Protein AF-A0A357R315-F1 (afdb_monomer_lite)

Structure (mmCIF, N/CA/C/O backbone):
data_AF-A0A357R315-F1
#
_entry.id   AF-A0A357R315-F1
#
loop_
_atom_site.group_PDB
_atom_site.id
_atom_site.type_symbol
_atom_site.label_atom_id
_atom_site.label_alt_id
_atom_site.label_comp_id
_atom_site.label_asym_id
_atom_site.label_entity_id
_atom_site.label_seq_id
_atom_site.pdbx_PDB_ins_code
_atom_site.Cartn_x
_atom_site.Cartn_y
_atom_site.Cartn_z
_atom_site.occupancy
_atom_site.B_iso_or_equiv
_atom_site.auth_seq_id
_atom_site.auth_comp_id
_atom_site.auth_asym_id
_atom_site.auth_atom_id
_atom_site.pdbx_PDB_model_num
ATOM 1 N N . MET A 1 1 ? 6.340 -14.980 -9.425 1.00 76.69 1 MET A N 1
ATOM 2 C CA . MET A 1 1 ? 7.661 -15.279 -8.802 1.00 76.69 1 MET A CA 1
ATOM 3 C C . MET A 1 1 ? 7.658 -14.972 -7.299 1.00 76.69 1 MET A C 1
ATOM 5 O O . MET A 1 1 ? 7.116 -13.950 -6.906 1.00 76.69 1 MET A O 1
ATOM 9 N N . THR A 1 2 ? 8.326 -15.788 -6.471 1.00 83.62 2 THR A N 1
ATOM 10 C CA . THR A 1 2 ? 8.573 -15.498 -5.039 1.00 83.62 2 THR A CA 1
ATOM 11 C C . THR A 1 2 ? 10.057 -15.666 -4.712 1.00 83.62 2 THR A C 1
ATOM 13 O O . THR A 1 2 ? 10.678 -16.642 -5.136 1.00 83.62 2 THR A O 1
ATOM 16 N N . VAL A 1 3 ? 10.624 -14.733 -3.941 1.00 88.56 3 VAL A N 1
ATOM 17 C CA . VAL A 1 3 ? 12.016 -14.780 -3.469 1.00 88.56 3 VAL A CA 1
ATOM 18 C C . VAL A 1 3 ? 12.032 -14.962 -1.946 1.00 88.56 3 VAL A C 1
ATOM 20 O O . VAL A 1 3 ? 12.035 -13.979 -1.208 1.00 88.56 3 VAL A O 1
ATOM 23 N N . PRO A 1 4 ? 12.016 -16.207 -1.435 1.00 89.69 4 PRO A N 1
ATOM 24 C CA . PRO A 1 4 ? 12.052 -16.435 0.001 1.00 89.69 4 PRO A CA 1
ATOM 25 C C . PRO A 1 4 ? 13.442 -16.120 0.568 1.00 89.69 4 PRO A C 1
ATOM 27 O O . PRO A 1 4 ? 14.482 -16.470 -0.006 1.00 89.69 4 PRO A O 1
ATOM 30 N N . ARG A 1 5 ? 13.458 -15.480 1.738 1.00 89.19 5 ARG A N 1
ATOM 31 C CA . ARG A 1 5 ? 14.656 -15.268 2.550 1.00 89.19 5 ARG A CA 1
ATOM 32 C C . ARG A 1 5 ? 14.375 -15.666 3.981 1.00 89.19 5 ARG A C 1
ATOM 34 O O . ARG A 1 5 ? 13.510 -15.085 4.630 1.00 89.19 5 ARG A O 1
ATOM 41 N N . LEU A 1 6 ? 15.127 -16.652 4.467 1.00 88.38 6 LEU A N 1
ATOM 42 C CA . LEU A 1 6 ? 15.052 -17.074 5.860 1.00 88.38 6 LEU A CA 1
ATOM 43 C C . LEU A 1 6 ? 15.278 -15.853 6.759 1.00 88.38 6 LEU A C 1
ATOM 45 O O . LEU A 1 6 ? 16.285 -15.158 6.608 1.00 88.38 6 LEU A O 1
ATOM 49 N N . LEU A 1 7 ? 14.318 -15.591 7.650 1.00 84.12 7 LEU A N 1
ATOM 50 C CA . LEU A 1 7 ? 14.344 -14.472 8.598 1.00 84.12 7 LEU A CA 1
ATOM 51 C C . LEU A 1 7 ? 14.595 -13.106 7.928 1.00 84.12 7 LEU A C 1
ATOM 53 O O . LEU A 1 7 ? 15.321 -12.277 8.466 1.00 84.12 7 LEU A O 1
ATOM 57 N N . ALA A 1 8 ? 14.046 -12.899 6.723 1.00 83.62 8 ALA A N 1
ATOM 58 C CA . ALA A 1 8 ? 14.188 -11.665 5.943 1.00 83.62 8 ALA A CA 1
ATOM 59 C C . ALA A 1 8 ? 15.648 -11.232 5.686 1.00 83.62 8 ALA A C 1
ATOM 61 O O . ALA A 1 8 ? 15.931 -10.053 5.472 1.00 83.62 8 ALA A O 1
ATOM 62 N N . ARG A 1 9 ? 16.601 -12.179 5.682 1.00 85.06 9 ARG A N 1
ATOM 63 C CA . ARG A 1 9 ? 18.024 -11.882 5.464 1.00 85.06 9 ARG A CA 1
ATOM 64 C C . ARG A 1 9 ? 18.232 -11.061 4.187 1.00 85.06 9 ARG A C 1
ATOM 66 O O . ARG A 1 9 ? 17.874 -11.508 3.099 1.00 85.06 9 ARG A O 1
ATOM 73 N N . GLY A 1 10 ? 18.881 -9.906 4.332 1.00 81.06 10 GLY A N 1
ATOM 74 C CA . GLY A 1 10 ? 19.156 -8.973 3.234 1.00 81.06 10 GLY A CA 1
ATOM 75 C C . GLY A 1 10 ? 18.141 -7.836 3.103 1.00 81.06 10 GLY A C 1
ATOM 76 O O . GLY A 1 10 ? 18.405 -6.899 2.361 1.00 81.06 10 GLY A O 1
ATOM 77 N N . CYS A 1 11 ? 17.032 -7.876 3.845 1.00 84.25 11 CYS A N 1
ATOM 78 C CA . CYS A 1 11 ? 16.138 -6.735 4.004 1.00 84.25 11 CYS A CA 1
ATOM 79 C C . CYS A 1 11 ? 16.625 -5.869 5.172 1.00 84.25 11 CYS A C 1
ATOM 81 O O . CYS A 1 11 ? 16.836 -6.370 6.280 1.00 84.25 11 CYS A O 1
ATOM 83 N N . LYS A 1 12 ? 16.826 -4.576 4.920 1.00 82.44 12 LYS A N 1
ATOM 84 C CA . LYS A 1 12 ? 17.094 -3.580 5.961 1.00 82.44 12 LYS A CA 1
ATOM 85 C C . LYS A 1 12 ? 15.911 -2.628 6.008 1.00 82.44 12 LYS A C 1
ATOM 87 O O . LYS A 1 12 ? 15.659 -1.927 5.033 1.00 82.44 12 LYS A O 1
ATOM 92 N N . LEU A 1 13 ? 15.196 -2.636 7.129 1.00 83.56 13 LEU A N 1
ATOM 93 C CA . LEU A 1 13 ? 14.098 -1.709 7.372 1.00 83.56 13 LEU A CA 1
ATOM 94 C C . LEU A 1 13 ? 14.616 -0.483 8.132 1.00 83.56 13 LEU A C 1
ATOM 96 O O . LEU A 1 13 ? 15.431 -0.649 9.046 1.00 83.56 13 LEU A O 1
ATOM 100 N N . PRO A 1 14 ? 14.156 0.724 7.782 1.00 88.06 14 PRO A N 1
ATOM 101 C CA . PRO A 1 14 ? 14.474 1.938 8.512 1.00 88.06 14 PRO A CA 1
ATOM 102 C C . PRO A 1 14 ? 13.780 1.977 9.876 1.00 88.06 14 PRO A C 1
ATOM 104 O O . PRO A 1 14 ? 12.799 1.271 10.132 1.00 88.06 14 PRO A O 1
ATOM 107 N N . ASP A 1 15 ? 14.276 2.853 10.748 1.00 88.69 15 ASP A N 1
ATOM 108 C CA . ASP A 1 15 ? 13.637 3.154 12.033 1.00 88.69 15 ASP A CA 1
ATOM 109 C C . ASP A 1 15 ? 12.474 4.140 11.918 1.00 88.69 15 ASP A C 1
ATOM 111 O O . ASP A 1 15 ? 11.630 4.193 12.810 1.00 88.69 15 ASP A O 1
ATOM 115 N N . THR A 1 16 ? 12.390 4.868 10.806 1.00 90.94 16 THR A N 1
ATOM 116 C CA . THR A 1 16 ? 11.318 5.817 10.516 1.00 90.94 16 THR A CA 1
ATOM 117 C C . THR A 1 16 ? 10.520 5.384 9.290 1.00 90.94 16 THR A C 1
ATOM 119 O O . THR A 1 16 ? 11.006 4.639 8.439 1.00 90.94 16 THR A O 1
ATOM 122 N N . VAL A 1 17 ? 9.275 5.854 9.201 1.00 89.88 17 VAL A N 1
ATOM 123 C CA . VAL A 1 17 ? 8.374 5.586 8.065 1.00 89.88 17 VAL A CA 1
ATOM 124 C C . VAL A 1 17 ? 8.949 6.092 6.742 1.00 89.88 17 VAL A C 1
ATOM 126 O O . VAL A 1 17 ? 8.681 5.520 5.692 1.00 89.88 17 VAL A O 1
ATOM 129 N N . ASP A 1 18 ? 9.723 7.168 6.806 1.00 89.62 18 ASP A N 1
ATOM 130 C CA . ASP A 1 18 ? 10.313 7.883 5.682 1.00 89.62 18 ASP A CA 1
ATOM 131 C C . ASP A 1 18 ? 11.778 7.508 5.413 1.00 89.62 18 ASP A C 1
ATOM 133 O O . ASP A 1 18 ? 12.510 8.234 4.738 1.00 89.62 18 ASP A O 1
ATOM 137 N N . GLY A 1 19 ? 12.246 6.393 5.973 1.00 92.69 19 GLY A N 1
ATOM 138 C CA . GLY A 1 19 ? 13.602 5.930 5.730 1.00 92.69 19 GLY A CA 1
ATOM 139 C C . GLY A 1 19 ? 13.720 5.073 4.471 1.00 92.69 19 GLY A C 1
ATOM 140 O O . GLY A 1 19 ? 12.795 4.379 4.054 1.00 92.69 19 GLY A O 1
ATOM 141 N N . ASN A 1 20 ? 14.910 5.081 3.874 1.00 94.56 20 ASN A N 1
ATOM 142 C CA . ASN A 1 20 ? 15.182 4.270 2.691 1.00 94.56 20 ASN A CA 1
ATOM 143 C C . ASN A 1 20 ? 15.079 2.772 3.001 1.00 94.56 20 ASN A C 1
ATOM 145 O O . ASN A 1 20 ? 15.564 2.300 4.033 1.00 94.56 20 ASN A O 1
ATOM 149 N N . MET A 1 21 ? 14.517 2.019 2.057 1.00 93.25 21 MET A N 1
ATOM 150 C CA . MET A 1 21 ? 14.443 0.561 2.110 1.00 93.25 21 MET A CA 1
ATOM 151 C C . MET A 1 21 ? 15.087 -0.041 0.877 1.00 93.25 21 MET A C 1
ATOM 153 O O . MET A 1 21 ? 14.842 0.399 -0.244 1.00 93.25 21 MET A O 1
ATOM 157 N N . GLU A 1 22 ? 15.865 -1.096 1.084 1.00 93.19 22 GLU A N 1
ATOM 158 C CA . GLU A 1 22 ? 16.474 -1.853 -0.000 1.00 93.19 22 GLU A CA 1
ATOM 159 C C . GLU A 1 22 ? 16.387 -3.352 0.264 1.00 93.19 22 GLU A C 1
ATOM 161 O O . GLU A 1 22 ? 16.516 -3.835 1.396 1.00 93.19 22 GLU A O 1
ATOM 166 N N . PHE A 1 23 ? 16.210 -4.091 -0.822 1.00 93.06 23 PHE A N 1
ATOM 167 C CA . PHE A 1 23 ? 16.309 -5.534 -0.871 1.00 93.06 23 PHE A CA 1
ATOM 168 C C . PHE A 1 23 ? 17.105 -5.936 -2.109 1.00 93.06 23 PHE A C 1
ATOM 170 O O . PHE A 1 23 ? 16.776 -5.523 -3.221 1.00 93.06 23 PHE A O 1
ATOM 177 N N . GLN A 1 24 ? 18.144 -6.746 -1.909 1.00 91.75 24 GLN A N 1
ATOM 178 C CA . GLN A 1 24 ? 19.048 -7.170 -2.974 1.00 91.75 24 GLN A CA 1
ATOM 179 C C . GLN A 1 24 ? 19.142 -8.699 -3.047 1.00 91.75 24 GLN A C 1
ATOM 181 O O . GLN A 1 24 ? 19.452 -9.388 -2.069 1.00 91.75 24 GLN A O 1
ATOM 186 N N . ASP A 1 25 ? 18.902 -9.226 -4.243 1.00 92.62 25 ASP A N 1
ATOM 187 C CA . ASP A 1 25 ? 19.046 -10.625 -4.638 1.00 92.62 25 ASP A CA 1
ATOM 188 C C . ASP A 1 25 ? 19.409 -10.675 -6.130 1.00 92.62 25 ASP A C 1
ATOM 190 O O . ASP A 1 25 ? 18.875 -9.927 -6.945 1.00 92.62 25 ASP A O 1
ATOM 194 N N . SER A 1 26 ? 20.244 -11.641 -6.512 1.00 92.81 26 SER A N 1
ATOM 195 C CA . SER A 1 26 ? 20.407 -12.097 -7.899 1.00 92.81 26 SER A CA 1
ATOM 196 C C . SER A 1 26 ? 19.102 -12.232 -8.709 1.00 92.81 26 SER A C 1
ATOM 198 O O . SER A 1 26 ? 19.121 -12.052 -9.923 1.00 92.81 26 SER A O 1
ATOM 200 N N . LYS A 1 27 ? 17.970 -12.549 -8.064 1.00 94.62 27 LYS A N 1
ATOM 201 C CA . LYS A 1 27 ? 16.651 -12.722 -8.695 1.00 94.62 27 LYS A CA 1
ATOM 202 C C . LYS A 1 27 ? 15.755 -11.484 -8.639 1.00 94.62 27 LYS A C 1
ATOM 204 O O . LYS A 1 27 ? 14.821 -11.399 -9.436 1.00 94.62 27 LYS A 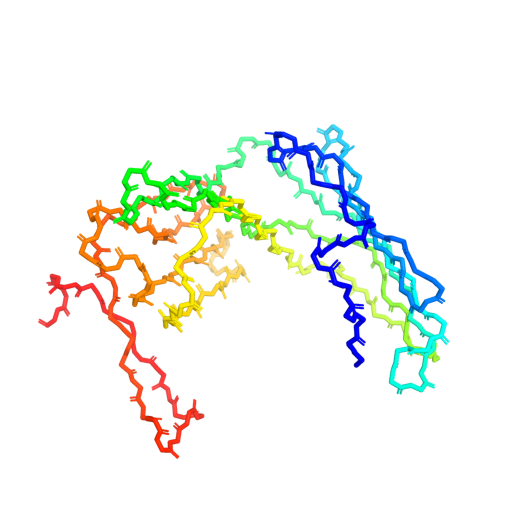O 1
ATOM 209 N N . LEU A 1 28 ? 15.979 -10.573 -7.695 1.00 94.38 28 LEU A N 1
ATOM 210 C CA . LEU A 1 28 ? 15.124 -9.410 -7.468 1.00 94.38 28 LEU A CA 1
ATOM 211 C C . LEU A 1 28 ? 15.882 -8.340 -6.686 1.00 94.38 28 LEU A C 1
ATOM 213 O O . LEU A 1 28 ? 16.373 -8.599 -5.591 1.00 94.38 28 LEU A O 1
ATOM 217 N N . ASN A 1 29 ? 15.882 -7.125 -7.213 1.00 94.94 29 ASN A N 1
ATOM 218 C CA . ASN A 1 29 ? 16.320 -5.931 -6.512 1.00 94.94 29 ASN A CA 1
ATOM 219 C C . ASN A 1 29 ? 15.138 -4.971 -6.391 1.00 94.94 29 ASN A C 1
ATOM 221 O O . ASN A 1 29 ? 14.407 -4.762 -7.361 1.00 94.94 29 ASN A O 1
ATOM 225 N N . LEU A 1 30 ? 14.954 -4.415 -5.200 1.00 94.94 30 LEU A N 1
ATOM 226 C CA . LEU A 1 30 ? 13.889 -3.477 -4.870 1.00 94.94 30 LEU A CA 1
ATOM 227 C C . LEU A 1 30 ? 14.475 -2.366 -4.003 1.00 94.94 30 LEU A C 1
ATOM 229 O O . LEU A 1 30 ? 15.171 -2.657 -3.029 1.00 94.94 30 LEU A O 1
ATOM 233 N N . SER A 1 31 ? 14.185 -1.113 -4.333 1.00 95.75 31 SER A N 1
ATOM 234 C CA . SER A 1 31 ? 14.522 0.018 -3.475 1.00 95.75 31 SER A CA 1
ATOM 235 C C . SER A 1 31 ? 13.396 1.037 -3.399 1.00 95.75 31 SER A C 1
ATOM 237 O O . SER A 1 31 ? 12.675 1.254 -4.369 1.00 95.75 31 SER A O 1
ATOM 239 N N . PHE A 1 32 ? 13.276 1.652 -2.228 1.00 96.50 32 PHE A N 1
ATOM 240 C CA . PHE A 1 32 ? 12.434 2.803 -1.931 1.00 96.50 32 PHE A CA 1
ATOM 241 C C . PHE A 1 32 ? 13.372 3.879 -1.403 1.00 96.50 32 PHE A C 1
ATOM 243 O O . PHE A 1 32 ? 13.910 3.749 -0.301 1.00 96.50 32 PHE A O 1
ATOM 250 N N . ILE A 1 33 ? 13.625 4.896 -2.218 1.00 96.56 33 ILE A N 1
ATOM 251 C CA . ILE A 1 33 ? 14.535 5.986 -1.881 1.00 96.56 33 ILE A CA 1
ATOM 252 C C . ILE A 1 33 ? 13.701 7.233 -1.642 1.00 96.56 33 ILE A C 1
ATOM 254 O O . ILE A 1 33 ? 13.103 7.775 -2.570 1.00 96.56 33 ILE A O 1
ATOM 258 N N . HIS A 1 34 ? 13.655 7.677 -0.393 1.00 95.19 34 HIS A N 1
ATOM 259 C CA . HIS A 1 34 ? 12.958 8.893 -0.022 1.00 95.19 34 HIS A CA 1
ATOM 260 C C . HIS A 1 34 ? 13.673 10.116 -0.590 1.00 95.19 34 HIS A C 1
ATOM 262 O O . HIS A 1 34 ? 14.902 10.228 -0.603 1.00 95.19 34 HIS A O 1
ATOM 268 N N . THR A 1 35 ? 12.862 11.043 -1.072 1.00 95.38 35 THR A N 1
ATOM 269 C CA . THR A 1 35 ? 13.260 12.330 -1.631 1.00 95.38 35 THR A CA 1
ATOM 270 C C . THR A 1 35 ? 12.531 13.435 -0.864 1.00 95.38 35 THR A C 1
ATOM 272 O O . THR A 1 35 ? 11.563 13.153 -0.153 1.00 95.38 35 THR A O 1
ATOM 275 N N . PRO A 1 36 ? 12.917 14.712 -1.023 1.00 93.19 36 PRO A N 1
ATOM 276 C CA . PRO A 1 36 ? 12.193 15.816 -0.393 1.00 93.19 36 PRO A CA 1
ATOM 277 C C . PRO A 1 36 ? 10.703 15.904 -0.770 1.00 93.19 36 PRO A C 1
ATOM 279 O O . PRO A 1 36 ? 9.942 16.558 -0.064 1.00 93.19 36 PRO A O 1
ATOM 282 N N . THR A 1 37 ? 10.287 15.283 -1.879 1.00 94.06 37 THR A N 1
ATOM 283 C CA . THR A 1 37 ? 8.928 15.388 -2.434 1.00 94.06 37 THR A CA 1
ATOM 284 C C . THR A 1 37 ? 8.191 14.050 -2.515 1.00 94.06 37 THR A C 1
ATOM 286 O O . THR A 1 37 ? 7.137 13.986 -3.143 1.00 94.06 37 THR A O 1
ATOM 289 N N . GLY A 1 38 ? 8.721 12.975 -1.923 1.00 96.25 38 GLY A N 1
ATOM 290 C CA . GLY A 1 38 ? 8.099 11.648 -1.969 1.00 96.25 38 GLY A CA 1
ATOM 291 C C . GLY A 1 38 ? 9.112 10.508 -1.998 1.00 96.25 38 GLY A C 1
ATOM 292 O O . GLY A 1 38 ? 10.108 10.553 -1.279 1.00 96.25 38 GLY A O 1
ATOM 293 N N . VAL A 1 39 ? 8.884 9.490 -2.829 1.00 97.50 39 VAL A N 1
ATOM 294 C CA . VAL A 1 39 ? 9.695 8.262 -2.884 1.00 97.50 39 VAL A CA 1
ATOM 295 C C . VAL A 1 39 ? 9.948 7.843 -4.326 1.00 97.50 39 VAL A C 1
ATOM 297 O O . VAL A 1 39 ? 9.008 7.690 -5.099 1.00 97.50 39 VAL A O 1
ATOM 300 N N . THR A 1 40 ? 11.203 7.571 -4.676 1.00 98.31 40 THR A N 1
ATOM 301 C CA . THR A 1 40 ? 11.532 6.865 -5.917 1.00 98.31 40 THR A CA 1
ATOM 302 C C . THR A 1 40 ? 11.610 5.368 -5.633 1.00 98.31 40 THR A C 1
ATOM 304 O O . THR A 1 40 ? 12.427 4.919 -4.823 1.00 98.31 40 THR A O 1
ATOM 307 N N . ILE A 1 41 ? 10.773 4.588 -6.312 1.00 98.25 41 ILE A N 1
ATOM 308 C CA . ILE A 1 41 ? 10.739 3.129 -6.226 1.00 98.25 41 ILE A CA 1
ATOM 309 C C . ILE A 1 41 ? 11.433 2.551 -7.451 1.00 98.25 41 ILE A C 1
ATOM 311 O O . ILE A 1 41 ? 11.055 2.857 -8.583 1.00 98.25 41 ILE A O 1
ATOM 315 N N . ARG A 1 42 ? 12.412 1.669 -7.236 1.00 98.50 42 ARG A N 1
ATOM 316 C CA . ARG A 1 42 ? 13.055 0.919 -8.320 1.00 98.50 42 ARG A CA 1
ATOM 317 C C . ARG A 1 42 ? 12.887 -0.572 -8.122 1.00 98.50 42 ARG A C 1
ATOM 319 O O . ARG A 1 42 ? 13.109 -1.088 -7.031 1.00 98.50 42 ARG A O 1
ATOM 326 N N . VAL A 1 43 ? 12.541 -1.263 -9.201 1.00 97.94 43 VAL A N 1
ATOM 327 C CA . VAL A 1 43 ? 12.415 -2.722 -9.240 1.00 97.94 43 VAL A CA 1
ATOM 328 C C . VAL A 1 43 ? 13.230 -3.244 -10.407 1.00 97.94 43 VAL A C 1
ATOM 330 O O . VAL A 1 43 ? 13.114 -2.731 -11.516 1.00 97.94 43 VAL A O 1
ATOM 333 N N . SER A 1 44 ? 14.019 -4.288 -10.184 1.00 98.00 44 SER A N 1
ATOM 334 C CA . SER A 1 44 ? 14.654 -5.030 -11.268 1.00 98.00 44 SE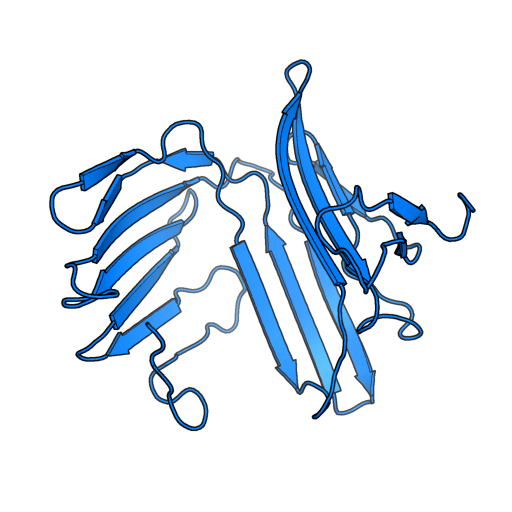R A CA 1
ATOM 335 C C . SER A 1 44 ? 14.646 -6.522 -10.976 1.00 98.00 44 SER A C 1
ATOM 337 O O . SER A 1 44 ? 15.059 -6.965 -9.903 1.00 98.00 44 SER A O 1
ATOM 339 N N . SER A 1 45 ? 14.189 -7.314 -11.938 1.00 97.81 45 SER A N 1
ATOM 340 C CA . SER A 1 45 ? 14.284 -8.767 -11.912 1.00 97.81 45 SER A CA 1
ATOM 341 C C . SER A 1 45 ? 14.666 -9.279 -13.299 1.00 97.81 45 SER A C 1
ATOM 343 O O . SER A 1 45 ? 13.967 -8.983 -14.272 1.00 97.81 45 SER A O 1
ATOM 345 N N . PRO A 1 46 ? 15.733 -10.089 -13.422 1.00 97.38 46 PRO A N 1
ATOM 346 C CA . PRO A 1 46 ? 16.109 -10.673 -14.705 1.00 97.38 46 PRO A CA 1
ATOM 347 C C . PRO A 1 46 ? 15.124 -11.754 -15.181 1.00 97.38 46 PRO A C 1
ATOM 349 O O . PRO A 1 46 ? 15.188 -12.157 -16.339 1.00 97.38 46 PRO A O 1
ATOM 352 N N . ASN A 1 47 ? 14.238 -12.256 -14.309 1.00 95.69 47 ASN A N 1
ATOM 353 C CA . ASN A 1 47 ? 13.274 -13.303 -14.651 1.00 95.69 47 ASN A CA 1
ATOM 354 C C . ASN A 1 47 ? 12.020 -13.255 -13.760 1.00 95.69 47 ASN A C 1
ATOM 356 O O . ASN A 1 47 ? 11.822 -14.100 -12.897 1.00 95.69 47 ASN A O 1
ATOM 360 N N . PHE A 1 48 ? 11.141 -12.295 -13.992 1.00 94.81 48 PHE A N 1
ATOM 361 C CA . PHE A 1 48 ? 9.802 -12.244 -13.428 1.00 94.81 48 PHE A CA 1
ATOM 362 C C . PHE A 1 48 ? 8.826 -13.058 -14.294 1.00 94.81 48 PHE A C 1
ATOM 364 O O . PHE A 1 48 ? 8.343 -12.588 -15.323 1.00 94.81 48 PHE A O 1
ATOM 371 N N . ASP A 1 49 ? 8.587 -14.312 -13.900 1.00 92.06 49 ASP A N 1
ATOM 372 C CA . ASP A 1 49 ? 7.696 -15.264 -14.588 1.00 92.06 49 ASP A CA 1
ATOM 373 C C . ASP A 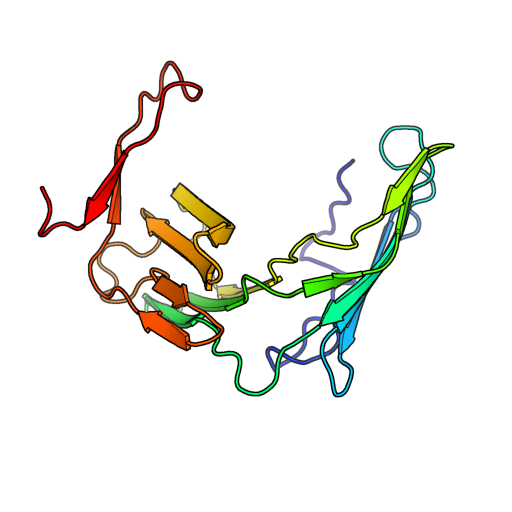1 49 ? 7.995 -15.396 -16.099 1.00 92.06 49 ASP A C 1
ATOM 375 O O . ASP A 1 49 ? 7.112 -15.350 -16.956 1.00 92.06 49 ASP A O 1
ATOM 379 N N . GLY A 1 50 ? 9.282 -15.555 -16.426 1.00 95.38 50 GLY A N 1
ATOM 380 C CA . GLY A 1 50 ? 9.789 -15.727 -17.790 1.00 95.38 50 GLY A CA 1
ATOM 381 C C . GLY A 1 50 ? 10.127 -14.424 -18.517 1.00 95.38 50 GLY A C 1
ATOM 382 O O . GLY A 1 50 ? 10.492 -14.471 -19.690 1.00 95.38 50 GLY A O 1
ATOM 383 N N . ARG A 1 51 ? 10.003 -13.263 -17.863 1.00 96.81 51 ARG A N 1
ATOM 384 C CA . ARG A 1 51 ? 10.231 -11.942 -18.473 1.00 96.81 51 ARG A CA 1
ATOM 385 C C . ARG A 1 51 ? 11.189 -11.100 -17.646 1.00 96.81 51 ARG A C 1
ATOM 387 O O . ARG A 1 51 ? 11.191 -11.188 -16.428 1.00 96.81 51 ARG A O 1
ATOM 394 N N . ILE A 1 52 ? 11.960 -10.227 -18.282 1.00 98.00 52 ILE A N 1
ATOM 395 C CA . ILE A 1 52 ? 12.702 -9.195 -17.548 1.00 98.00 52 ILE A CA 1
ATOM 396 C C . ILE A 1 52 ? 11.693 -8.163 -17.037 1.00 98.00 52 ILE A C 1
ATOM 398 O O . ILE A 1 52 ? 10.842 -7.714 -17.805 1.00 98.00 52 ILE A O 1
ATOM 402 N N . LEU A 1 53 ? 11.788 -7.795 -15.761 1.00 98.25 53 LEU A N 1
ATOM 403 C CA . LEU A 1 53 ? 11.014 -6.718 -15.149 1.00 98.25 53 LEU A CA 1
ATOM 404 C C . LEU A 1 53 ? 11.967 -5.600 -14.739 1.00 98.25 53 LEU A C 1
ATOM 406 O O . LEU A 1 53 ? 12.896 -5.845 -13.976 1.00 98.25 53 LEU A O 1
ATOM 410 N N . ASN A 1 54 ? 11.701 -4.381 -15.193 1.00 98.62 54 ASN A N 1
ATOM 411 C CA . ASN A 1 54 ? 12.323 -3.168 -14.676 1.00 98.62 54 ASN A CA 1
ATOM 412 C C . ASN A 1 54 ? 11.237 -2.132 -14.407 1.00 98.62 54 ASN A C 1
ATOM 414 O O . ASN A 1 54 ? 10.360 -1.940 -15.242 1.00 98.62 54 ASN A O 1
ATOM 418 N N . ALA A 1 55 ? 11.291 -1.454 -13.271 1.00 98.50 55 ALA A N 1
ATOM 419 C CA . ALA A 1 55 ? 10.407 -0.339 -12.977 1.00 98.50 55 ALA A CA 1
ATOM 420 C C . ALA A 1 55 ? 11.183 0.778 -12.291 1.00 98.50 55 ALA A C 1
ATOM 422 O O . ALA A 1 55 ? 12.026 0.513 -11.433 1.00 98.50 55 ALA A O 1
ATOM 423 N N . GLU A 1 56 ? 10.858 2.010 -12.656 1.00 98.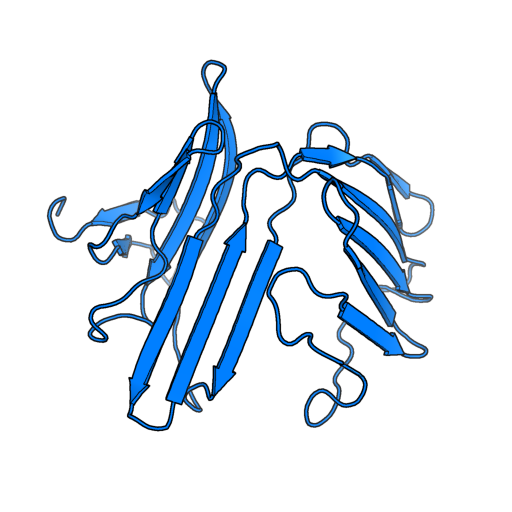62 56 GLU A N 1
ATOM 424 C CA . GLU A 1 56 ? 11.260 3.215 -11.943 1.00 98.62 56 GLU A CA 1
ATOM 425 C C . GLU A 1 56 ? 10.027 4.102 -11.840 1.00 98.62 56 GLU A C 1
ATOM 427 O O . GLU A 1 56 ? 9.442 4.488 -12.857 1.00 98.62 56 GLU A O 1
ATOM 432 N N . LEU A 1 57 ? 9.592 4.327 -10.605 1.00 98.69 57 LEU A N 1
ATOM 433 C CA . LEU A 1 57 ? 8.373 5.045 -10.274 1.00 98.69 57 LEU A CA 1
ATOM 434 C C . LEU A 1 57 ? 8.708 6.173 -9.312 1.00 98.69 57 LEU A C 1
ATOM 436 O O . LEU A 1 57 ? 9.328 5.929 -8.278 1.00 98.69 57 LEU A O 1
ATOM 440 N N . ASP A 1 58 ? 8.243 7.373 -9.623 1.00 98.44 58 ASP A N 1
ATOM 441 C CA . ASP A 1 58 ? 8.308 8.508 -8.714 1.00 98.44 58 ASP A CA 1
ATOM 442 C C . ASP A 1 58 ? 6.933 8.688 -8.077 1.00 98.44 58 ASP A C 1
ATOM 444 O O . ASP A 1 58 ? 5.950 9.045 -8.733 1.00 98.44 58 ASP A O 1
ATOM 448 N N . VAL A 1 59 ? 6.865 8.390 -6.785 1.00 98.31 59 VAL A N 1
ATOM 449 C CA . VAL A 1 59 ? 5.674 8.534 -5.956 1.00 98.31 59 VAL A CA 1
ATOM 450 C C . VAL A 1 59 ? 5.747 9.888 -5.271 1.00 98.31 59 VAL A C 1
ATOM 452 O O . VAL A 1 59 ? 6.619 10.123 -4.438 1.00 98.31 59 VAL A O 1
ATOM 455 N N . CYS A 1 60 ? 4.841 10.791 -5.625 1.00 97.75 60 CYS A N 1
ATOM 456 C CA . CYS A 1 60 ? 4.775 12.126 -5.050 1.00 97.75 60 CYS A CA 1
ATOM 457 C C . CYS A 1 60 ? 4.046 12.093 -3.703 1.00 97.75 60 CYS A C 1
ATOM 459 O O . CYS A 1 60 ? 2.978 11.492 -3.583 1.00 97.75 60 CYS A O 1
ATOM 461 N N . HIS A 1 61 ? 4.598 12.785 -2.709 1.00 95.94 61 HIS A N 1
ATOM 462 C CA . HIS A 1 61 ? 3.919 13.123 -1.463 1.00 95.94 61 HIS A CA 1
ATOM 463 C C . HIS A 1 61 ? 3.459 14.581 -1.539 1.00 95.94 61 HIS A C 1
ATOM 465 O O . HIS A 1 61 ? 4.283 15.489 -1.385 1.00 95.94 61 HIS A O 1
ATOM 471 N N . PRO A 1 62 ? 2.159 14.836 -1.778 1.00 95.38 62 PRO A N 1
ATOM 472 C CA . PRO A 1 62 ? 1.638 16.193 -1.772 1.00 95.38 62 PRO A CA 1
ATOM 473 C C . PRO A 1 62 ? 1.915 16.892 -0.436 1.00 95.38 62 PRO A C 1
ATOM 475 O O . PRO A 1 62 ? 1.895 16.279 0.634 1.00 95.38 62 PRO A O 1
ATOM 478 N N . GLN A 1 63 ? 2.160 18.201 -0.482 1.00 94.44 63 GLN A N 1
ATOM 479 C CA . GLN A 1 63 ? 2.397 18.978 0.731 1.00 94.44 63 GLN A CA 1
ATOM 480 C C . GLN A 1 63 ? 1.178 18.911 1.661 1.00 94.44 63 GLN A C 1
ATOM 482 O O . GLN A 1 63 ? 0.054 19.173 1.241 1.00 94.44 63 GLN A O 1
ATOM 487 N N . GLY A 1 64 ? 1.414 18.600 2.938 1.00 94.88 64 GLY A N 1
ATOM 488 C CA . GLY A 1 64 ? 0.353 18.506 3.944 1.00 94.88 64 GLY A CA 1
ATOM 489 C C . GLY A 1 64 ? -0.499 17.237 3.853 1.00 94.88 64 GLY A C 1
ATOM 490 O O . GLY A 1 64 ? -1.511 17.167 4.542 1.00 94.88 64 GLY A O 1
ATOM 491 N N . HIS A 1 65 ? -0.102 16.256 3.035 1.00 96.88 65 HIS A N 1
ATOM 492 C CA . HIS A 1 65 ? -0.791 14.976 2.935 1.00 96.88 65 HIS A CA 1
ATOM 493 C C . HIS A 1 65 ? -0.690 14.185 4.245 1.00 96.88 65 HIS A C 1
ATOM 495 O O . HIS A 1 65 ? 0.403 13.853 4.710 1.00 96.88 65 HIS A O 1
ATOM 501 N N . GLU A 1 66 ? -1.836 13.883 4.841 1.00 97.69 66 GLU A N 1
ATOM 502 C CA . GLU A 1 66 ? -1.944 13.105 6.070 1.00 97.69 66 GLU A CA 1
ATOM 503 C C . GLU A 1 66 ? -1.944 11.605 5.768 1.00 97.69 66 GLU A C 1
ATOM 505 O O . GLU A 1 66 ? -2.462 11.147 4.752 1.00 97.69 66 GLU A O 1
ATOM 510 N N . THR A 1 67 ? -1.366 10.818 6.672 1.00 96.56 67 THR A N 1
ATOM 511 C CA . THR A 1 67 ? -1.260 9.361 6.535 1.00 96.56 67 THR A CA 1
ATOM 512 C C . THR A 1 67 ? -1.774 8.675 7.789 1.00 96.56 67 THR A C 1
ATOM 514 O O . THR A 1 67 ? -1.705 9.223 8.896 1.00 96.56 67 THR A O 1
ATOM 517 N N . LEU A 1 68 ? -2.318 7.470 7.630 1.00 97.31 68 LEU A N 1
ATOM 518 C CA . LEU A 1 68 ? -2.845 6.709 8.753 1.00 97.31 68 LEU A CA 1
ATOM 519 C C . LEU A 1 68 ? -1.703 5.957 9.427 1.00 97.31 68 LEU A C 1
ATOM 521 O O . LEU A 1 68 ? -1.137 5.041 8.839 1.00 97.31 68 LEU A O 1
ATOM 525 N N . ASN A 1 69 ? -1.389 6.331 10.665 1.00 96.69 69 ASN A N 1
ATOM 526 C CA . ASN A 1 69 ? -0.305 5.732 11.436 1.00 96.69 69 ASN A CA 1
ATOM 527 C C . ASN A 1 69 ? -0.841 5.269 12.788 1.00 96.69 69 ASN A C 1
ATOM 529 O O . ASN A 1 69 ? -1.317 6.090 13.572 1.00 96.69 69 ASN A O 1
ATOM 533 N N . VAL A 1 70 ? -0.788 3.965 13.059 1.00 96.12 70 VAL A N 1
ATOM 534 C CA . VAL A 1 70 ? -1.377 3.375 14.272 1.00 96.12 70 VAL A CA 1
ATOM 535 C C . VAL A 1 70 ? -0.459 2.288 14.819 1.00 96.12 70 VAL A C 1
ATOM 537 O O . VAL A 1 70 ? 0.133 1.522 14.061 1.00 96.12 70 VAL A O 1
ATOM 540 N N . VAL A 1 71 ? -0.351 2.219 16.148 1.00 95.75 71 VAL A N 1
ATOM 541 C CA . VAL A 1 71 ? 0.212 1.064 16.856 1.00 95.75 71 VAL A CA 1
ATOM 542 C C . VAL A 1 71 ? -0.941 0.240 17.413 1.00 95.75 71 VAL A C 1
ATOM 544 O O . VAL A 1 71 ? -1.736 0.748 18.201 1.00 95.75 71 VAL A O 1
ATOM 547 N N . ILE A 1 72 ? -1.019 -1.028 17.022 1.00 96.12 72 ILE A N 1
ATOM 548 C CA . ILE A 1 72 ? -2.033 -1.978 17.476 1.00 96.12 72 ILE A CA 1
ATOM 549 C C . ILE A 1 72 ? -1.364 -3.004 18.390 1.00 96.12 72 ILE A C 1
ATOM 551 O O . ILE A 1 72 ? -0.531 -3.792 17.925 1.00 96.12 72 ILE A O 1
ATOM 555 N N . PRO A 1 73 ? -1.677 -2.982 19.695 1.00 95.69 73 PRO A N 1
ATOM 556 C CA . PRO A 1 73 ? -1.144 -3.937 20.649 1.00 95.69 73 PRO A CA 1
ATOM 557 C C . PRO A 1 73 ? -2.038 -5.178 20.742 1.00 95.69 73 PRO A C 1
ATOM 559 O O . PRO A 1 73 ? -3.233 -5.077 20.998 1.00 95.69 73 PRO A O 1
ATOM 562 N N . TRP A 1 74 ? -1.441 -6.365 20.636 1.00 95.25 74 TRP A N 1
ATOM 563 C CA . TRP A 1 74 ? -2.113 -7.623 20.999 1.00 95.25 74 TRP A CA 1
ATOM 564 C C . TRP A 1 74 ? -1.769 -8.060 22.420 1.00 95.25 74 TRP A C 1
ATOM 566 O O . TRP A 1 74 ? -2.570 -8.686 23.109 1.00 95.25 74 TRP A O 1
ATOM 576 N N . SER A 1 75 ? -0.552 -7.751 22.868 1.00 94.31 75 SER A N 1
ATOM 577 C CA . SER A 1 75 ? -0.086 -7.999 24.229 1.00 94.31 75 SER A CA 1
ATOM 578 C C . SER A 1 75 ? 1.089 -7.079 24.566 1.00 94.31 75 SER A C 1
ATOM 580 O O . SER A 1 75 ? 1.582 -6.336 23.723 1.00 94.31 75 SER A O 1
ATOM 582 N N . GLN A 1 76 ? 1.623 -7.192 25.783 1.00 93.88 76 GLN A N 1
ATOM 583 C CA . GLN A 1 76 ? 2.850 -6.492 26.193 1.00 93.88 76 GLN A CA 1
ATOM 584 C C .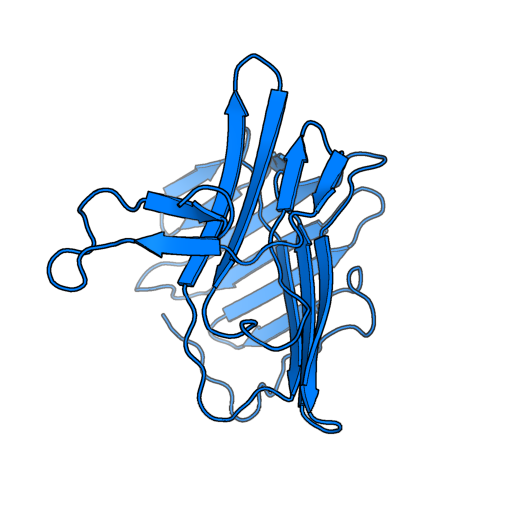 GLN A 1 76 ? 4.089 -6.851 25.345 1.00 93.88 76 GLN A C 1
ATOM 586 O O . GLN A 1 76 ? 5.107 -6.172 25.431 1.00 93.88 76 GLN A O 1
ATOM 591 N N . ARG A 1 77 ? 4.048 -7.945 24.568 1.00 96.12 77 ARG A N 1
ATOM 592 C CA . ARG A 1 77 ? 5.188 -8.440 23.769 1.00 96.12 77 ARG A CA 1
ATOM 593 C C . ARG A 1 77 ? 4.911 -8.510 22.270 1.00 96.12 77 ARG A C 1
ATOM 595 O O . ARG A 1 77 ? 5.824 -8.824 21.511 1.00 96.12 77 ARG A O 1
ATOM 602 N N . GLN A 1 78 ? 3.673 -8.269 21.852 1.00 97.25 78 GLN A N 1
ATOM 603 C CA . GLN A 1 78 ? 3.241 -8.394 20.465 1.00 97.25 78 GLN A CA 1
ATOM 604 C C . GLN A 1 78 ? 2.447 -7.163 20.074 1.00 97.25 78 GLN A C 1
ATOM 606 O O . GLN A 1 78 ? 1.481 -6.790 20.740 1.00 97.25 78 GLN A O 1
ATOM 611 N N . PHE A 1 79 ? 2.866 -6.554 18.978 1.00 96.44 79 PHE A N 1
ATOM 612 C CA . PHE A 1 79 ? 2.271 -5.347 18.438 1.00 96.44 79 PHE A CA 1
ATOM 613 C C . PHE A 1 79 ? 2.597 -5.246 16.954 1.00 96.44 79 PHE A C 1
ATOM 615 O O . PHE A 1 79 ? 3.578 -5.833 16.486 1.00 96.44 79 PHE A O 1
ATOM 622 N N . GLN A 1 80 ? 1.823 -4.442 16.244 1.00 95.25 80 GLN A N 1
ATOM 623 C CA . GLN A 1 80 ? 2.197 -3.901 14.946 1.00 95.25 80 GLN A CA 1
ATOM 624 C C . GLN A 1 80 ? 2.127 -2.387 15.000 1.00 95.25 80 GLN A C 1
ATOM 626 O O . GLN A 1 80 ? 1.257 -1.804 15.637 1.00 95.25 80 GLN A O 1
ATOM 631 N N . PHE A 1 81 ? 3.048 -1.760 14.303 1.00 95.56 81 PHE A N 1
ATOM 632 C CA . PHE A 1 81 ? 2.911 -0.413 13.811 1.00 95.56 81 PHE A CA 1
ATOM 633 C C . PHE A 1 81 ? 2.620 -0.495 12.315 1.00 95.56 81 PHE A C 1
ATOM 635 O O . PHE A 1 81 ? 3.303 -1.245 11.609 1.00 95.56 81 PHE A O 1
ATOM 642 N N . THR A 1 82 ? 1.655 0.291 11.843 1.00 95.56 82 THR A N 1
ATOM 643 C CA . THR A 1 82 ? 1.430 0.500 10.414 1.00 95.56 82 THR A CA 1
ATOM 644 C C . THR A 1 82 ? 1.521 1.973 10.037 1.00 95.56 82 THR A C 1
ATOM 646 O O . THR A 1 82 ? 1.168 2.846 10.834 1.00 95.56 82 THR A O 1
ATOM 649 N N . SER A 1 83 ? 1.936 2.227 8.798 1.00 96.31 83 SER A N 1
ATOM 650 C CA . SER A 1 83 ? 1.704 3.472 8.077 1.00 96.31 83 SER A CA 1
ATOM 651 C C . SER A 1 83 ? 1.019 3.144 6.751 1.00 96.31 83 SER A C 1
ATOM 653 O O . SER A 1 83 ? 1.625 2.506 5.887 1.00 96.31 83 SER A O 1
ATOM 655 N N . LYS A 1 84 ? -0.239 3.567 6.593 1.00 97.31 84 LYS A N 1
ATOM 656 C CA . LYS A 1 84 ? -0.999 3.451 5.342 1.00 97.31 84 LYS A CA 1
ATOM 657 C C . LYS A 1 84 ? -1.033 4.810 4.662 1.00 97.31 84 LYS A C 1
ATOM 659 O O . LYS A 1 84 ? -1.571 5.780 5.207 1.00 97.31 84 LYS A O 1
ATOM 664 N N . GLN A 1 85 ? -0.455 4.869 3.472 1.00 96.56 85 GLN A N 1
ATOM 665 C CA . GLN A 1 85 ? -0.309 6.093 2.693 1.00 96.56 85 GLN A CA 1
ATOM 666 C C . GLN A 1 85 ? -0.929 5.841 1.324 1.00 96.56 85 GLN A C 1
ATOM 668 O O . GLN A 1 85 ? -0.337 5.186 0.468 1.00 96.56 85 GLN A O 1
ATOM 673 N N . ASN A 1 86 ? -2.167 6.289 1.154 1.00 97.19 86 ASN A N 1
ATOM 674 C CA . ASN A 1 86 ? -2.929 6.106 -0.074 1.00 97.19 86 ASN A CA 1
ATOM 675 C C . ASN A 1 86 ? -2.906 7.391 -0.909 1.00 97.19 86 ASN A C 1
ATOM 677 O O . ASN A 1 86 ? -2.368 8.412 -0.494 1.00 97.19 86 ASN A O 1
ATOM 681 N N . THR A 1 87 ? -3.504 7.358 -2.098 1.00 97.69 87 THR A N 1
ATOM 682 C CA . THR A 1 87 ? -3.704 8.540 -2.953 1.00 97.69 87 THR A CA 1
ATOM 683 C C . THR A 1 87 ? -2.431 9.296 -3.331 1.00 97.69 87 THR A C 1
ATOM 685 O O . THR A 1 87 ? -2.480 10.488 -3.624 1.00 97.69 87 THR A O 1
ATOM 688 N N . LEU A 1 88 ? -1.294 8.601 -3.395 1.00 97.75 88 LEU A N 1
ATOM 689 C CA . LEU A 1 88 ? -0.013 9.205 -3.744 1.00 97.75 88 LEU A CA 1
ATOM 690 C C . LEU A 1 88 ? 0.149 9.252 -5.272 1.00 97.75 88 LEU A C 1
ATOM 692 O O . LEU A 1 88 ? 0.281 8.191 -5.891 1.00 97.75 88 LEU A O 1
ATOM 696 N N . PRO A 1 89 ? 0.120 10.431 -5.925 1.00 97.94 89 PRO A N 1
ATOM 697 C CA . PRO A 1 89 ? 0.237 10.511 -7.378 1.00 97.94 89 PRO A CA 1
ATOM 698 C C . PRO A 1 89 ? 1.555 9.903 -7.840 1.00 97.94 89 PRO A C 1
ATOM 700 O O . PRO A 1 89 ? 2.603 10.181 -7.259 1.00 97.94 89 PRO A O 1
ATOM 703 N N . THR A 1 90 ? 1.508 9.068 -8.873 1.00 98.31 90 THR A N 1
ATOM 704 C CA . THR A 1 90 ? 2.690 8.332 -9.329 1.00 98.31 90 THR A CA 1
ATOM 705 C C . THR A 1 90 ? 2.959 8.582 -10.802 1.00 98.31 90 THR A C 1
ATOM 707 O O . THR A 1 90 ? 2.045 8.635 -11.626 1.00 98.31 90 THR A O 1
ATOM 710 N N . THR A 1 91 ? 4.232 8.733 -11.136 1.00 98.50 91 THR A N 1
ATOM 711 C CA . THR A 1 91 ? 4.724 8.796 -12.512 1.00 98.50 91 THR A CA 1
ATOM 712 C C . THR A 1 91 ? 5.847 7.780 -12.700 1.00 98.50 91 THR A C 1
ATOM 714 O O . THR A 1 91 ? 6.237 7.079 -11.767 1.00 98.50 91 THR A O 1
ATOM 717 N N . GLY A 1 92 ? 6.333 7.651 -13.932 1.00 98.12 92 GLY A N 1
ATOM 718 C CA . GLY A 1 92 ? 7.381 6.699 -14.283 1.00 98.12 92 GLY A CA 1
ATOM 719 C C . GLY A 1 92 ? 6.854 5.533 -15.108 1.00 98.12 92 GLY A C 1
ATOM 720 O O . GLY A 1 92 ? 5.783 5.606 -15.722 1.00 98.12 92 GLY A O 1
ATOM 721 N N . SER A 1 93 ? 7.643 4.466 -15.178 1.00 98.31 93 SER A N 1
ATOM 722 C CA . SER A 1 93 ? 7.379 3.370 -16.106 1.00 98.31 93 SER A CA 1
ATOM 723 C C . SER A 1 93 ? 7.709 2.001 -15.533 1.00 98.31 93 SER A C 1
ATOM 725 O O . SER A 1 93 ? 8.607 1.839 -14.707 1.00 98.31 93 SER A O 1
ATOM 727 N N . ILE A 1 94 ? 6.975 1.005 -16.021 1.00 98.38 94 ILE A N 1
ATOM 728 C CA . ILE A 1 94 ? 7.191 -0.412 -15.748 1.00 98.38 94 ILE A CA 1
ATOM 729 C C . ILE A 1 94 ? 7.404 -1.092 -17.096 1.00 98.38 94 ILE A C 1
ATOM 731 O O . ILE A 1 94 ? 6.526 -1.075 -17.954 1.00 98.38 94 ILE A O 1
ATOM 735 N N . THR A 1 95 ? 8.562 -1.704 -17.287 1.00 98.50 95 THR A N 1
ATOM 736 C CA . THR A 1 95 ? 8.890 -2.525 -18.452 1.00 98.50 95 THR A CA 1
ATOM 737 C C . THR A 1 95 ? 8.859 -3.994 -18.052 1.00 98.50 95 THR A C 1
ATOM 739 O O . THR A 1 95 ? 9.568 -4.400 -17.132 1.00 98.50 95 THR A O 1
ATOM 742 N N . MET A 1 96 ? 8.049 -4.799 -18.737 1.00 97.75 96 MET A N 1
ATOM 743 C CA . MET A 1 96 ? 7.921 -6.237 -18.502 1.00 97.75 96 MET A CA 1
ATOM 744 C C . MET A 1 96 ? 7.995 -6.998 -19.830 1.00 97.75 96 MET A C 1
ATOM 746 O O . MET A 1 96 ? 7.030 -7.030 -20.600 1.00 97.75 96 MET A O 1
ATOM 750 N N . GLY A 1 97 ? 9.135 -7.642 -20.089 1.00 96.75 97 GLY A N 1
ATOM 751 C CA . GLY A 1 97 ? 9.470 -8.159 -21.418 1.00 96.75 97 GLY A CA 1
ATOM 752 C C . GLY A 1 97 ? 9.497 -7.013 -22.430 1.00 96.75 97 GLY A C 1
ATOM 753 O O . GLY A 1 97 ? 10.126 -5.992 -22.178 1.00 96.75 97 GLY A O 1
ATOM 754 N N . ASP A 1 98 ? 8.744 -7.148 -23.519 1.00 97.12 98 ASP A N 1
ATOM 755 C CA . ASP A 1 98 ? 8.664 -6.127 -24.577 1.00 97.12 98 ASP A CA 1
ATOM 756 C C . ASP A 1 98 ? 7.577 -5.064 -24.326 1.00 97.12 98 ASP A C 1
ATOM 758 O O . ASP A 1 98 ? 7.330 -4.203 -25.171 1.00 97.12 98 ASP A O 1
ATOM 762 N N . LYS A 1 99 ? 6.867 -5.135 -23.191 1.00 98.06 99 LYS A N 1
ATOM 763 C CA . LYS A 1 99 ? 5.769 -4.214 -22.863 1.00 98.06 99 LYS A CA 1
ATOM 764 C C . LYS A 1 99 ? 6.231 -3.117 -21.921 1.00 98.06 99 LYS A C 1
ATOM 766 O O . LYS A 1 99 ? 6.892 -3.404 -20.927 1.00 98.06 99 LYS A O 1
ATOM 771 N N . VAL A 1 100 ? 5.782 -1.893 -22.186 1.00 98.19 100 VAL A N 1
ATOM 772 C CA . VAL A 1 100 ? 5.983 -0.725 -21.322 1.00 98.19 100 VAL A CA 1
ATOM 773 C C . VAL A 1 100 ? 4.626 -0.213 -20.846 1.00 98.19 100 VAL A C 1
ATOM 775 O O . VAL A 1 100 ? 3.713 -0.017 -21.646 1.00 98.19 100 VAL A O 1
ATOM 778 N N . TYR A 1 101 ? 4.507 0.008 -19.542 1.00 97.94 101 TYR A N 1
ATOM 779 C CA . TYR A 1 101 ? 3.343 0.576 -18.873 1.00 97.94 101 TYR A CA 1
ATOM 780 C C . TYR A 1 101 ? 3.741 1.910 -18.245 1.00 97.94 101 TYR A C 1
ATOM 782 O O . TYR A 1 101 ? 4.797 2.008 -17.622 1.00 97.94 101 TYR A O 1
ATOM 790 N N . ASN A 1 102 ? 2.903 2.931 -18.407 1.00 97.75 102 ASN A N 1
ATOM 791 C CA . ASN A 1 102 ? 3.112 4.250 -17.816 1.00 97.75 102 ASN A CA 1
ATOM 792 C C . ASN A 1 102 ? 2.256 4.379 -16.550 1.00 97.75 102 ASN A C 1
ATOM 794 O O . ASN A 1 102 ? 1.081 4.014 -16.573 1.00 97.75 102 ASN A O 1
ATOM 798 N N . ALA A 1 103 ? 2.842 4.879 -15.463 1.00 97.38 103 ALA A N 1
ATOM 799 C CA . ALA A 1 103 ? 2.139 5.071 -14.196 1.00 97.38 103 ALA A CA 1
ATOM 800 C C . ALA A 1 103 ? 1.365 6.401 -14.109 1.00 97.38 103 ALA A C 1
ATOM 802 O O . ALA A 1 103 ? 0.581 6.582 -13.181 1.00 97.38 103 ALA A O 1
ATOM 803 N N . GLN A 1 104 ? 1.556 7.315 -15.068 1.00 96.38 104 GLN A N 1
ATOM 804 C CA . GLN A 1 104 ? 0.927 8.635 -15.101 1.00 96.38 104 GLN A CA 1
ATOM 805 C C . GLN A 1 104 ? -0.596 8.551 -14.940 1.00 96.38 104 GLN A C 1
ATOM 807 O O . GLN A 1 104 ? -1.281 7.847 -15.680 1.00 96.38 104 GLN A O 1
ATOM 812 N N . GLY A 1 105 ? -1.124 9.339 -14.001 1.00 94.38 105 GLY A N 1
ATOM 813 C CA . GLY A 1 105 ? -2.553 9.363 -13.673 1.00 94.38 105 GLY A CA 1
ATOM 814 C C . GLY A 1 105 ? -2.987 8.258 -12.706 1.00 94.38 105 GLY A C 1
ATOM 815 O O . GLY A 1 105 ? -4.139 8.254 -12.280 1.00 94.38 105 GLY A O 1
ATOM 816 N N . GLY A 1 106 ? -2.080 7.350 -12.340 1.00 96.31 106 GLY A N 1
ATOM 817 C CA . GLY A 1 106 ? -2.273 6.368 -11.284 1.00 96.31 106 GLY A CA 1
ATOM 818 C C . GLY A 1 106 ? -1.863 6.886 -9.906 1.00 96.31 106 GLY A C 1
ATOM 819 O O . GLY A 1 106 ? -1.198 7.916 -9.758 1.00 96.31 106 GLY A O 1
ATOM 820 N N . PHE A 1 107 ? -2.246 6.114 -8.892 1.00 97.94 107 PHE A N 1
ATOM 821 C CA . PHE A 1 107 ? -1.872 6.336 -7.502 1.00 97.94 107 PHE A CA 1
ATOM 822 C C . PHE A 1 107 ? -1.083 5.140 -6.972 1.00 97.94 107 PHE A C 1
ATOM 824 O O . PHE A 1 107 ? -1.448 3.992 -7.231 1.00 97.94 107 PHE A O 1
ATOM 831 N N . ALA A 1 108 ? -0.039 5.407 -6.196 1.00 97.44 108 ALA A N 1
ATOM 832 C CA . ALA A 1 108 ? 0.599 4.416 -5.349 1.00 97.44 108 ALA A CA 1
ATOM 833 C C . ALA A 1 108 ? -0.089 4.370 -3.981 1.00 97.44 108 ALA A C 1
ATOM 835 O O . ALA A 1 108 ? -0.667 5.350 -3.501 1.00 97.44 108 ALA A O 1
ATOM 836 N N . CYS A 1 109 ? 0.019 3.203 -3.355 1.00 96.06 109 CYS A N 1
ATOM 837 C CA . CYS A 1 109 ? -0.309 2.981 -1.959 1.00 96.06 109 CYS A CA 1
ATOM 838 C C . CYS A 1 109 ? 0.946 2.427 -1.283 1.00 96.06 109 CYS A C 1
ATOM 840 O O . CYS A 1 109 ? 1.398 1.338 -1.642 1.00 96.06 109 CYS A O 1
ATOM 842 N N . LEU A 1 110 ? 1.519 3.173 -0.340 1.00 95.94 110 LEU A N 1
ATOM 843 C CA . LEU A 1 110 ? 2.600 2.675 0.504 1.00 95.94 110 LEU A CA 1
ATOM 844 C C . LEU A 1 110 ? 1.984 2.091 1.773 1.00 95.94 110 LEU A C 1
ATOM 846 O O . LEU A 1 110 ? 1.299 2.784 2.525 1.00 95.94 110 LEU A O 1
ATOM 850 N N . ASP A 1 111 ? 2.220 0.800 1.977 1.00 95.12 111 ASP A N 1
ATOM 851 C CA . ASP A 1 111 ? 1.804 0.056 3.159 1.00 95.12 111 ASP A CA 1
ATOM 852 C C . ASP A 1 111 ? 3.057 -0.415 3.898 1.00 95.12 111 ASP A C 1
ATOM 854 O O . ASP A 1 111 ? 3.741 -1.350 3.471 1.00 95.12 111 ASP A O 1
ATOM 858 N N . LEU A 1 112 ? 3.390 0.287 4.979 1.00 93.50 112 LEU A N 1
ATOM 859 C CA . LEU A 1 112 ? 4.510 -0.058 5.840 1.00 93.50 112 LEU A CA 1
ATOM 860 C C . LEU A 1 112 ? 3.985 -0.722 7.107 1.00 93.50 112 LEU A C 1
ATOM 862 O O . LEU A 1 112 ? 3.089 -0.203 7.771 1.00 93.50 112 LEU A O 1
ATOM 866 N N . GLY A 1 113 ? 4.603 -1.843 7.475 1.00 92.88 113 GLY A N 1
ATOM 867 C CA . GLY A 1 113 ? 4.331 -2.562 8.713 1.00 92.88 113 GLY A CA 1
ATOM 868 C C . GLY A 1 113 ? 5.621 -2.920 9.445 1.00 92.88 113 GLY A C 1
ATOM 869 O O . GLY A 1 113 ? 6.583 -3.390 8.835 1.00 92.88 113 GLY A O 1
ATOM 870 N N . ARG A 1 114 ? 5.647 -2.735 10.767 1.00 92.25 114 ARG A N 1
ATOM 871 C CA . ARG A 1 114 ? 6.750 -3.179 11.635 1.00 92.25 114 ARG A CA 1
ATOM 872 C C . ARG A 1 114 ? 6.197 -3.672 12.961 1.00 92.25 114 ARG A C 1
ATOM 874 O O . ARG A 1 114 ? 5.424 -2.975 13.603 1.00 92.25 114 ARG A O 1
ATOM 881 N N . GLY A 1 115 ? 6.601 -4.858 13.404 1.00 93.06 115 GLY A N 1
ATOM 882 C CA . GLY A 1 115 ? 6.073 -5.401 14.650 1.00 93.06 115 GLY A CA 1
ATOM 883 C C . GLY A 1 115 ? 6.475 -6.836 14.941 1.00 93.06 115 GLY A C 1
ATOM 884 O O . GLY A 1 115 ? 7.206 -7.465 14.176 1.00 93.06 115 GLY A O 1
ATOM 885 N N . ILE A 1 116 ? 5.961 -7.344 16.057 1.00 95.06 116 ILE A N 1
ATOM 886 C CA . ILE A 1 116 ? 6.053 -8.743 16.474 1.00 95.06 116 ILE A CA 1
ATOM 887 C C . ILE A 1 116 ? 4.634 -9.302 16.430 1.00 95.06 116 ILE A C 1
ATOM 889 O O . ILE A 1 116 ? 3.837 -9.079 17.342 1.00 95.06 116 ILE A O 1
ATOM 893 N N . TRP A 1 117 ? 4.326 -9.996 15.341 1.00 94.56 117 TRP A N 1
ATOM 894 C CA . TRP A 1 117 ? 2.993 -10.519 15.072 1.00 94.56 117 TRP A CA 1
ATOM 895 C C . TRP A 1 117 ? 2.686 -11.787 15.885 1.00 94.56 117 TRP A C 1
ATOM 897 O O . TRP A 1 117 ? 3.605 -12.526 16.270 1.00 94.56 117 TRP A O 1
ATOM 907 N N . PRO A 1 118 ? 1.398 -12.082 16.137 1.00 94.25 118 PRO A N 1
ATOM 908 C CA . PRO A 1 118 ? 0.961 -13.421 16.499 1.00 94.25 118 PRO A CA 1
ATOM 909 C C . PRO A 1 118 ? 1.394 -14.444 15.442 1.00 94.25 118 PRO A C 1
ATOM 911 O O . PRO A 1 118 ? 1.506 -14.131 14.260 1.00 94.25 118 PRO A O 1
ATOM 914 N N . TYR A 1 119 ? 1.628 -15.689 15.864 1.00 92.69 119 TYR A N 1
ATOM 915 C CA . TYR A 1 119 ? 2.051 -16.753 14.944 1.00 92.69 119 TYR A CA 1
ATOM 916 C C . TYR A 1 119 ? 1.000 -17.058 13.864 1.00 92.69 119 TYR A C 1
ATOM 918 O O . TYR A 1 119 ? 1.341 -17.406 12.738 1.00 92.69 119 TYR A O 1
ATOM 926 N N . SER A 1 120 ? -0.279 -16.926 14.216 1.00 94.06 120 SER A N 1
ATOM 927 C CA . SER A 1 120 ? -1.412 -17.083 13.310 1.00 94.06 120 SER A CA 1
ATOM 928 C C . SER A 1 120 ? -2.327 -15.874 13.454 1.00 94.06 120 SER A C 1
ATOM 930 O O . SER A 1 120 ? -2.562 -15.393 14.564 1.00 94.06 120 SER A O 1
ATOM 932 N N . SER A 1 121 ? -2.799 -15.344 12.332 1.00 93.88 121 SER A N 1
ATOM 933 C CA . SER A 1 121 ? -3.688 -14.186 12.266 1.00 93.88 121 SER A CA 1
ATOM 934 C C . SER A 1 121 ? -4.589 -14.321 11.047 1.00 93.88 121 SER A C 1
ATOM 936 O O . SER A 1 121 ? -4.215 -14.954 10.059 1.00 93.88 121 SER A O 1
ATOM 938 N N . PHE A 1 122 ? -5.768 -13.723 11.128 1.00 93.81 122 PHE A N 1
ATOM 939 C CA . PHE A 1 122 ? -6.721 -13.631 10.033 1.00 93.81 122 PHE A CA 1
ATOM 940 C C . PHE A 1 122 ? -7.025 -12.160 9.779 1.00 93.81 122 PHE A C 1
ATOM 942 O O . PHE A 1 122 ? -7.157 -11.396 10.734 1.00 93.81 122 PHE A O 1
ATOM 949 N N . TRP A 1 123 ? -7.149 -11.770 8.513 1.00 94.62 123 TRP A N 1
ATOM 950 C CA . TRP A 1 123 ? -7.536 -10.416 8.157 1.00 94.62 123 TRP A CA 1
ATOM 951 C C . TRP A 1 123 ? -8.340 -10.352 6.864 1.00 94.62 123 TRP A C 1
ATOM 953 O O . TRP A 1 123 ? -8.099 -11.113 5.928 1.00 94.62 123 TRP A O 1
ATOM 963 N N . ASN A 1 124 ? -9.226 -9.360 6.801 1.00 95.69 124 ASN A N 1
ATOM 964 C CA . ASN A 1 124 ? -9.734 -8.792 5.558 1.00 95.69 124 ASN A CA 1
ATOM 965 C C . ASN A 1 124 ? -9.198 -7.366 5.432 1.00 95.69 124 ASN A C 1
ATOM 967 O O . ASN A 1 124 ? -9.258 -6.611 6.399 1.00 95.69 124 ASN A O 1
ATOM 971 N N . TRP A 1 125 ? -8.706 -6.981 4.257 1.00 96.25 125 TRP A N 1
ATOM 972 C CA . TRP A 1 125 ? -8.210 -5.626 4.015 1.00 96.25 125 TRP A CA 1
ATOM 973 C C . TRP A 1 125 ? -8.730 -5.084 2.685 1.00 96.25 125 TRP A C 1
ATOM 975 O O . TRP A 1 125 ? -8.791 -5.811 1.694 1.00 96.25 125 TRP A O 1
ATOM 985 N N . ALA A 1 126 ? -9.085 -3.803 2.672 1.00 95.81 126 ALA A N 1
ATOM 986 C CA . ALA A 1 126 ? -9.468 -3.060 1.483 1.00 95.81 126 ALA A CA 1
ATOM 987 C C . ALA A 1 126 ? -8.727 -1.721 1.437 1.00 95.81 126 ALA A C 1
ATOM 989 O O . ALA A 1 126 ? -8.737 -0.953 2.399 1.00 95.81 126 ALA A O 1
ATOM 990 N N . GLY A 1 127 ? -8.139 -1.423 0.281 1.00 96.44 127 GLY A N 1
ATOM 991 C CA . GLY A 1 127 ? -7.515 -0.143 -0.023 1.00 96.44 127 GLY A CA 1
ATOM 992 C C . GLY A 1 127 ? -8.020 0.387 -1.359 1.00 96.44 127 GLY A C 1
ATOM 993 O O . GLY A 1 127 ? -8.220 -0.383 -2.299 1.00 96.44 127 GLY A O 1
ATOM 994 N N . ALA A 1 128 ? -8.230 1.697 -1.455 1.00 96.88 128 ALA A N 1
ATOM 995 C CA . ALA A 1 128 ? -8.598 2.339 -2.715 1.00 96.88 128 ALA A CA 1
ATOM 996 C C . ALA A 1 128 ? -7.978 3.730 -2.834 1.00 96.88 128 ALA A C 1
ATOM 998 O O . ALA A 1 128 ? -7.685 4.392 -1.838 1.00 96.88 128 ALA A O 1
ATOM 999 N N . SER A 1 129 ? -7.776 4.178 -4.068 1.00 98.12 129 SER A N 1
ATOM 1000 C CA . SER A 1 129 ? -7.352 5.536 -4.401 1.00 98.12 129 SER A CA 1
ATOM 1001 C C . SER A 1 129 ? -7.929 5.913 -5.755 1.00 98.12 129 SER A C 1
ATOM 1003 O O . SER A 1 129 ? -7.830 5.136 -6.705 1.00 98.12 129 SER A O 1
ATOM 1005 N N . GLY A 1 130 ? -8.543 7.084 -5.852 1.00 97.62 130 GLY A N 1
ATOM 1006 C CA . GLY A 1 130 ? -9.154 7.528 -7.096 1.00 97.62 130 GLY A CA 1
ATOM 1007 C C . GLY A 1 130 ? -9.646 8.963 -7.034 1.00 97.62 130 GLY A C 1
ATOM 1008 O O . GLY A 1 130 ? -9.584 9.612 -5.994 1.00 97.62 130 GLY A O 1
ATOM 1009 N N . ILE A 1 131 ? -10.146 9.445 -8.168 1.00 97.56 131 ILE A N 1
ATOM 1010 C CA . ILE A 1 131 ? -10.774 10.760 -8.279 1.00 97.56 131 ILE A CA 1
ATOM 1011 C C . ILE A 1 131 ? -12.275 10.555 -8.451 1.00 97.56 131 ILE A C 1
ATOM 1013 O O . ILE A 1 131 ? -12.704 9.796 -9.319 1.00 97.56 131 ILE A O 1
ATOM 1017 N N . SER A 1 132 ? -13.073 11.251 -7.648 1.00 96.94 132 SER A N 1
ATOM 1018 C CA . SER A 1 132 ? -14.530 11.262 -7.768 1.00 96.94 132 SER A CA 1
ATOM 1019 C C . SER A 1 132 ? -15.055 12.665 -7.511 1.00 96.94 132 SER A C 1
ATOM 1021 O O . SER A 1 132 ? -14.680 13.301 -6.530 1.00 96.94 132 SER A O 1
ATOM 1023 N N . ASN A 1 133 ? -15.901 13.169 -8.415 1.00 96.50 133 ASN A N 1
ATOM 1024 C CA . ASN A 1 133 ? -16.474 14.519 -8.345 1.00 96.50 133 ASN A CA 1
ATOM 1025 C C . ASN A 1 133 ? -15.432 15.633 -8.111 1.00 96.50 133 ASN A C 1
ATOM 1027 O O . ASN A 1 133 ? -15.701 16.600 -7.409 1.00 96.50 133 ASN A O 1
ATOM 1031 N N . GLY A 1 134 ? -14.235 15.490 -8.691 1.00 96.94 134 GLY A N 1
ATOM 1032 C CA . GLY A 1 134 ? -13.142 16.459 -8.552 1.00 96.94 134 GLY A CA 1
ATOM 1033 C C . GLY A 1 134 ? -12.304 16.326 -7.277 1.00 96.94 134 GLY A C 1
ATOM 1034 O O . GLY A 1 134 ? -11.314 17.039 -7.152 1.00 96.94 134 GLY A O 1
ATOM 1035 N N . HIS A 1 135 ? -12.646 15.400 -6.380 1.00 97.81 135 HIS A N 1
ATOM 1036 C CA . HIS A 1 135 ? -11.907 15.135 -5.148 1.00 97.81 135 HIS A CA 1
ATOM 1037 C C . HIS A 1 135 ? -11.047 13.882 -5.276 1.00 97.81 135 HIS A C 1
ATOM 1039 O O . HIS A 1 135 ? -11.475 12.878 -5.854 1.00 97.81 135 HIS A O 1
ATOM 1045 N N . THR A 1 136 ? -9.850 13.924 -4.700 1.00 98.00 136 THR A N 1
ATOM 1046 C CA . THR A 1 136 ? -9.007 12.739 -4.529 1.00 98.00 136 THR A CA 1
ATOM 1047 C C . THR A 1 136 ? -9.468 11.994 -3.282 1.00 98.00 136 THR A C 1
ATOM 1049 O O . THR A 1 136 ? -9.470 12.560 -2.193 1.00 98.00 136 THR A O 1
ATOM 1052 N N . ILE A 1 137 ? -9.865 10.731 -3.436 1.00 98.38 137 ILE A N 1
ATOM 1053 C CA . ILE A 1 137 ? -10.432 9.902 -2.370 1.00 98.38 137 ILE A CA 1
ATOM 1054 C C . ILE A 1 137 ? -9.568 8.662 -2.171 1.00 98.38 137 ILE A C 1
ATOM 1056 O O . ILE A 1 137 ? -9.315 7.903 -3.110 1.00 98.38 137 ILE A O 1
ATOM 1060 N N . GLY A 1 138 ? -9.157 8.450 -0.927 1.00 98.06 138 GLY A N 1
ATOM 1061 C CA . GLY A 1 138 ? -8.409 7.301 -0.452 1.00 98.06 138 GLY A CA 1
ATOM 1062 C C . GLY A 1 138 ? -9.180 6.556 0.622 1.00 98.06 138 GLY A C 1
ATOM 1063 O O . GLY A 1 138 ? -9.727 7.170 1.533 1.00 98.06 138 GLY A O 1
ATOM 1064 N N . LEU A 1 139 ? -9.205 5.231 0.537 1.00 97.62 139 LEU A N 1
ATOM 1065 C CA . LEU A 1 139 ? -9.851 4.361 1.520 1.00 97.62 139 LEU A CA 1
ATOM 1066 C C . LEU A 1 139 ? -8.812 3.393 2.081 1.00 97.62 139 LEU A C 1
ATOM 1068 O O . LEU A 1 139 ? -7.980 2.891 1.324 1.00 97.62 139 LEU A O 1
ATOM 1072 N N . ASN A 1 140 ? -8.865 3.130 3.384 1.00 97.94 140 ASN A N 1
ATOM 1073 C CA . ASN A 1 140 ? -8.144 2.028 4.011 1.00 97.94 140 ASN A CA 1
ATOM 1074 C C . ASN A 1 140 ? -9.032 1.414 5.092 1.00 97.94 140 ASN A C 1
ATOM 1076 O O . ASN A 1 140 ? -9.364 2.090 6.066 1.00 97.94 140 ASN A O 1
ATOM 1080 N N . PHE A 1 141 ? -9.406 0.150 4.915 1.00 97.06 141 PHE A N 1
ATOM 1081 C CA . PHE A 1 141 ? -10.254 -0.590 5.842 1.00 97.06 141 PHE A CA 1
ATOM 1082 C C . PHE A 1 141 ? -9.659 -1.962 6.146 1.00 97.06 141 PHE A C 1
ATOM 1084 O O . PHE A 1 141 ? -9.136 -2.635 5.259 1.00 97.06 141 PHE A O 1
ATOM 1091 N N . GLY A 1 142 ? -9.766 -2.384 7.398 1.00 95.56 142 GLY A N 1
ATOM 1092 C CA . GLY A 1 142 ? -9.249 -3.629 7.930 1.00 95.56 142 GLY A CA 1
ATOM 1093 C C . GLY A 1 142 ? -10.167 -4.201 9.006 1.00 95.56 142 GLY A C 1
ATOM 1094 O O . GLY A 1 142 ? -10.805 -3.452 9.748 1.00 95.56 142 GLY A O 1
ATOM 1095 N N . ALA A 1 143 ? -10.231 -5.530 9.065 1.00 95.00 143 ALA A N 1
ATOM 1096 C CA . ALA A 1 143 ? -10.972 -6.285 10.072 1.00 95.00 143 ALA A CA 1
ATOM 1097 C C . ALA A 1 143 ? -10.321 -7.645 10.347 1.00 95.00 143 ALA A C 1
ATOM 1099 O O . ALA A 1 143 ? -9.688 -8.229 9.460 1.00 95.00 143 ALA A O 1
ATOM 1100 N N . GLY A 1 144 ? -10.529 -8.182 11.546 1.00 93.12 144 GLY A N 1
ATOM 1101 C CA . GLY A 1 144 ? -10.135 -9.528 11.961 1.00 93.12 144 GLY A CA 1
ATOM 1102 C C . GLY A 1 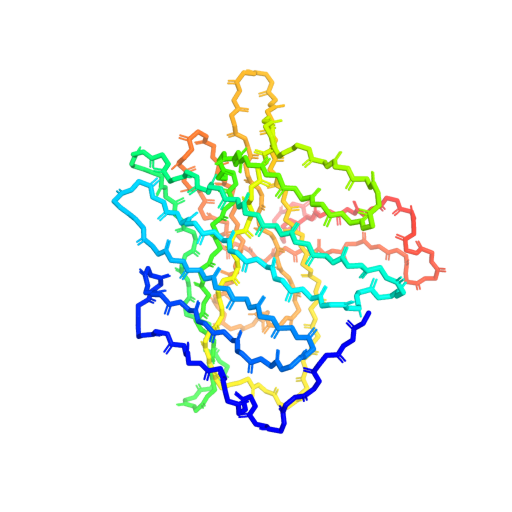144 ? -8.895 -9.556 12.852 1.00 93.12 144 GLY A C 1
ATOM 1103 O O . GLY A 1 144 ? -8.936 -10.114 13.944 1.00 93.12 144 GLY A O 1
ATOM 1104 N N . TRP A 1 145 ? -7.782 -8.950 12.422 1.00 92.94 145 TRP A N 1
ATOM 1105 C CA . TRP A 1 145 ? -6.522 -9.002 13.180 1.00 92.94 145 TRP A CA 1
ATOM 1106 C C . TRP A 1 145 ? -6.415 -7.916 14.249 1.00 92.94 145 TRP A C 1
ATOM 1108 O O . TRP A 1 145 ? -5.620 -8.046 15.177 1.00 92.94 145 TRP A O 1
ATOM 1118 N N . THR A 1 146 ? -7.195 -6.847 14.124 1.00 91.19 146 THR A N 1
ATOM 1119 C CA . THR A 1 146 ? -7.195 -5.706 15.048 1.00 91.19 146 THR A CA 1
ATOM 1120 C C . THR A 1 146 ? -8.356 -5.747 16.038 1.00 91.19 146 THR A C 1
ATOM 1122 O O . THR A 1 146 ? -8.350 -5.008 17.022 1.00 91.19 146 THR A O 1
ATOM 1125 N N . ASP A 1 147 ? -9.336 -6.612 15.792 1.00 89.12 147 ASP A N 1
ATOM 1126 C CA . ASP A 1 147 ? -10.594 -6.669 16.529 1.00 89.12 147 ASP A CA 1
ATOM 1127 C C . ASP A 1 147 ? -10.341 -6.958 18.016 1.00 89.12 147 ASP A C 1
ATOM 1129 O O . ASP A 1 147 ? -9.513 -7.794 18.392 1.00 89.12 147 ASP A O 1
ATOM 1133 N N . GLY A 1 148 ? -11.036 -6.224 18.886 1.00 86.56 148 GLY A N 1
ATOM 1134 C CA . GLY A 1 148 ? -10.899 -6.357 20.341 1.00 86.56 148 GLY A CA 1
ATOM 1135 C C . GLY A 1 148 ? -9.612 -5.775 20.943 1.00 86.56 148 GLY A C 1
ATOM 1136 O O . GLY A 1 148 ? -9.452 -5.812 22.163 1.00 86.56 148 GLY A O 1
ATOM 1137 N N . THR A 1 149 ? -8.708 -5.195 20.142 1.00 91.50 149 THR A N 1
ATOM 1138 C CA . THR A 1 149 ? -7.506 -4.503 20.659 1.00 91.50 149 THR A CA 1
ATOM 1139 C C . THR A 1 149 ? -7.782 -3.060 21.100 1.00 91.50 149 THR A C 1
ATOM 1141 O O . THR A 1 149 ? -6.943 -2.436 21.750 1.00 91.50 149 THR A O 1
ATOM 1144 N N . GLY A 1 150 ? -8.951 -2.514 20.741 1.00 90.81 150 GLY A N 1
ATOM 1145 C CA . GLY A 1 150 ? -9.310 -1.107 20.949 1.00 90.81 150 GLY A CA 1
ATOM 1146 C C . GLY A 1 150 ? -8.653 -0.136 19.958 1.00 90.81 150 GLY A C 1
ATOM 1147 O O . GLY A 1 150 ? -8.820 1.074 20.095 1.00 90.81 150 GLY A O 1
ATOM 1148 N N . MET A 1 151 ? -7.908 -0.649 18.975 1.00 93.94 151 MET A N 1
ATOM 1149 C CA . MET A 1 151 ? -7.281 0.107 17.892 1.00 93.94 151 MET A CA 1
ATOM 1150 C C . MET A 1 151 ? -7.538 -0.604 16.563 1.00 93.94 151 MET A C 1
ATOM 1152 O O . MET A 1 151 ? -7.577 -1.827 16.513 1.00 93.94 151 MET A O 1
ATOM 1156 N N . ASN A 1 152 ? -7.657 0.146 15.469 1.00 94.69 152 ASN A N 1
ATOM 1157 C CA . ASN A 1 152 ? -7.775 -0.422 14.125 1.00 94.69 152 ASN A CA 1
ATOM 1158 C C . ASN A 1 152 ? -7.160 0.506 13.068 1.00 94.69 152 ASN A C 1
ATOM 1160 O O . ASN A 1 152 ? -6.797 1.655 13.346 1.00 94.69 152 ASN A O 1
ATOM 1164 N N . GLU A 1 153 ? -7.080 0.014 11.835 1.00 95.31 153 GLU A N 1
ATOM 1165 C CA . GLU A 1 153 ? -6.459 0.708 10.705 1.00 95.31 153 GLU A CA 1
ATOM 1166 C C . GLU A 1 153 ? -7.509 1.291 9.741 1.00 95.31 153 GLU A C 1
ATOM 1168 O O . GLU A 1 153 ? -7.272 1.375 8.545 1.00 95.31 153 GLU A O 1
ATOM 1173 N N . ASN A 1 154 ? -8.676 1.722 10.231 1.00 96.62 154 ASN A N 1
ATOM 1174 C CA . ASN A 1 154 ? -9.748 2.234 9.366 1.00 96.62 154 ASN A CA 1
ATOM 1175 C C . ASN A 1 154 ? -9.681 3.757 9.167 1.00 96.62 154 ASN A C 1
ATOM 1177 O O . ASN A 1 154 ? -9.562 4.510 10.141 1.00 96.62 154 ASN A O 1
ATOM 1181 N N . GLY A 1 155 ? -9.803 4.234 7.927 1.00 97.06 155 GLY A N 1
ATOM 1182 C CA . GLY A 1 155 ? -9.829 5.665 7.626 1.00 97.06 155 GLY A CA 1
ATOM 1183 C C . GLY A 1 155 ? -10.138 6.008 6.169 1.00 97.06 155 GLY A C 1
ATOM 1184 O O . GLY A 1 155 ? -10.003 5.184 5.263 1.00 97.06 155 GLY A O 1
ATOM 1185 N N . ILE A 1 156 ? -10.540 7.261 5.964 1.00 97.62 156 ILE A N 1
ATOM 1186 C CA . ILE A 1 156 ? -10.799 7.859 4.651 1.00 97.62 156 ILE A CA 1
ATOM 1187 C C . ILE A 1 156 ? -9.910 9.091 4.512 1.00 97.62 156 ILE A C 1
ATOM 1189 O O . ILE A 1 156 ? -9.878 9.927 5.410 1.00 97.62 156 ILE A O 1
ATOM 1193 N N . CYS A 1 157 ? -9.203 9.214 3.394 1.00 98.31 157 CYS A N 1
ATOM 1194 C CA . CYS A 1 157 ? -8.421 10.394 3.043 1.00 98.31 157 CYS A CA 1
ATOM 1195 C C . CYS A 1 157 ? -9.128 11.145 1.909 1.00 98.31 157 CYS A C 1
ATOM 1197 O O . CYS A 1 157 ? -9.409 10.549 0.871 1.00 98.31 157 CYS A O 1
ATOM 1199 N N . ILE A 1 158 ? -9.438 12.427 2.098 1.00 98.25 158 ILE A N 1
ATOM 1200 C CA . ILE A 1 158 ? -10.031 13.283 1.061 1.00 98.25 158 ILE A CA 1
ATOM 1201 C C . ILE A 1 158 ? -9.108 14.473 0.848 1.00 98.25 158 ILE A C 1
ATOM 1203 O O . ILE A 1 158 ? -8.831 15.211 1.790 1.00 98.25 158 ILE A O 1
ATOM 1207 N N . ASP A 1 159 ? -8.613 14.642 -0.377 1.00 97.62 159 ASP A N 1
ATOM 1208 C CA . ASP A 1 159 ? -7.696 15.724 -0.763 1.00 97.62 159 ASP A CA 1
ATOM 1209 C C . ASP A 1 159 ? -6.496 15.873 0.195 1.00 97.62 159 ASP A C 1
ATOM 1211 O O . ASP A 1 159 ? -6.060 16.973 0.531 1.00 97.62 159 ASP A O 1
ATOM 1215 N N . GLY A 1 160 ? -5.965 14.737 0.661 1.00 97.62 160 GLY A N 1
ATOM 1216 C CA . GLY A 1 160 ? -4.840 14.680 1.595 1.00 97.62 160 GLY A CA 1
ATOM 1217 C C . GLY A 1 160 ? -5.193 14.897 3.066 1.00 97.62 160 GLY A C 1
ATOM 1218 O O . GLY A 1 160 ? -4.282 14.973 3.884 1.00 97.62 160 GLY A O 1
ATOM 1219 N N . ARG A 1 161 ? -6.480 14.985 3.423 1.00 98.44 161 ARG A N 1
ATOM 1220 C CA . ARG A 1 161 ? -6.955 15.061 4.811 1.00 98.44 161 ARG A CA 1
ATOM 1221 C C . ARG A 1 161 ? -7.537 13.734 5.268 1.00 98.44 161 ARG A C 1
ATOM 1223 O O . ARG A 1 161 ? -8.514 13.252 4.694 1.00 98.44 161 ARG A O 1
ATOM 1230 N N . LEU A 1 162 ? -6.972 13.169 6.326 1.00 98.31 162 LEU A N 1
ATOM 1231 C CA . LEU A 1 162 ? -7.359 11.879 6.869 1.00 98.31 162 LEU A CA 1
ATOM 1232 C C . LEU A 1 162 ? -8.426 12.037 7.956 1.00 98.31 162 LEU A C 1
ATOM 1234 O O . LEU A 1 162 ? -8.221 12.678 8.983 1.00 98.31 162 LEU A O 1
ATOM 1238 N N . THR A 1 163 ? -9.542 11.341 7.778 1.00 97.88 163 THR A N 1
ATOM 1239 C CA . THR A 1 163 ? -10.525 11.086 8.832 1.00 97.88 163 THR A CA 1
ATOM 1240 C C . THR A 1 163 ? -10.386 9.644 9.299 1.00 97.88 163 THR A C 1
ATOM 1242 O O . THR A 1 163 ? -10.639 8.699 8.546 1.00 97.88 163 THR A O 1
ATOM 1245 N N . LYS A 1 164 ? -9.980 9.466 10.557 1.00 96.06 164 LYS A N 1
ATOM 1246 C CA . LYS A 1 164 ? -9.942 8.156 11.210 1.00 96.06 164 LYS A CA 1
ATOM 1247 C C . LYS A 1 164 ? -11.368 7.669 11.460 1.00 96.06 164 LYS A C 1
ATOM 1249 O O . LYS A 1 164 ? -12.177 8.396 12.029 1.00 96.06 164 LYS A O 1
ATOM 1254 N N . ILE A 1 165 ? -11.644 6.420 11.106 1.00 95.06 165 ILE A N 1
ATOM 1255 C CA . ILE A 1 165 ? -12.849 5.716 11.549 1.00 95.06 165 ILE A CA 1
ATOM 1256 C C . ILE A 1 165 ? -12.425 4.836 12.716 1.00 95.06 165 ILE A C 1
ATOM 1258 O O . ILE A 1 165 ? -11.669 3.892 12.524 1.00 95.06 165 ILE A O 1
ATOM 1262 N N . SER A 1 166 ? -12.804 5.192 13.940 1.00 92.69 166 SER A N 1
ATOM 1263 C CA . SER A 1 166 ? -12.380 4.440 15.133 1.00 92.69 166 SER A CA 1
ATOM 1264 C C . SER A 1 166 ? -13.253 3.222 15.420 1.00 92.69 166 SER A C 1
ATOM 1266 O O . SER A 1 166 ? -12.843 2.368 16.192 1.00 92.69 166 SER A O 1
ATOM 1268 N N . GLU A 1 167 ? -14.422 3.127 14.790 1.00 91.75 167 GLU A N 1
ATOM 1269 C CA . GLU A 1 167 ? -15.267 1.936 14.847 1.00 91.75 167 GLU A CA 1
ATOM 1270 C C . GLU A 1 167 ? -14.654 0.787 14.043 1.00 91.75 167 GLU A C 1
ATOM 1272 O O . GLU A 1 167 ? -13.975 1.003 13.029 1.00 91.75 167 GLU A O 1
ATOM 1277 N N . ASP A 1 168 ? -14.913 -0.435 14.496 1.00 91.62 168 ASP A N 1
ATOM 1278 C CA . ASP A 1 168 ? -14.570 -1.629 13.739 1.00 91.62 168 ASP A CA 1
ATOM 1279 C C . ASP A 1 168 ? -15.485 -1.750 12.511 1.00 91.62 168 ASP A C 1
ATOM 1281 O O . ASP A 1 168 ? -16.647 -1.324 12.503 1.00 91.62 168 ASP A O 1
ATOM 1285 N N . VAL A 1 169 ? -14.920 -2.290 11.432 1.00 92.62 169 VAL A N 1
ATOM 1286 C CA . VAL A 1 169 ? -15.599 -2.467 10.145 1.00 92.62 169 VAL A CA 1
ATOM 1287 C C . VAL A 1 169 ? -15.802 -3.956 9.910 1.00 92.62 169 VAL A C 1
ATOM 1289 O O . VAL A 1 169 ? -14.884 -4.748 10.071 1.00 92.62 169 VAL A O 1
ATOM 1292 N N . GLN A 1 170 ? -16.995 -4.349 9.483 1.00 93.06 170 GLN A N 1
ATOM 1293 C CA . GLN A 1 170 ? -17.322 -5.716 9.108 1.00 93.06 170 GLN A CA 1
ATOM 1294 C C . GLN A 1 170 ? -17.285 -5.879 7.593 1.00 93.06 170 GLN A C 1
ATOM 1296 O O . GLN A 1 170 ? -17.841 -5.066 6.852 1.00 93.06 170 GLN A O 1
ATOM 1301 N N . PHE A 1 171 ? -16.655 -6.963 7.148 1.00 95.31 171 PHE A N 1
ATOM 1302 C CA . PHE A 1 171 ? -16.615 -7.384 5.754 1.00 95.31 171 PHE A CA 1
ATOM 1303 C C . PHE A 1 171 ? -17.635 -8.505 5.568 1.00 95.31 171 PHE A C 1
ATOM 1305 O O . PHE A 1 171 ? -17.462 -9.601 6.098 1.00 95.31 171 PHE A O 1
ATOM 1312 N N . ILE A 1 172 ? -18.699 -8.224 4.824 1.00 95.38 172 ILE A N 1
ATOM 1313 C CA . ILE A 1 172 ? -19.767 -9.176 4.521 1.00 95.38 172 ILE A CA 1
ATOM 1314 C C . ILE A 1 172 ? -19.564 -9.657 3.085 1.00 95.38 172 ILE A C 1
ATOM 1316 O O . ILE A 1 172 ? -19.655 -8.865 2.144 1.00 95.38 172 ILE A O 1
ATOM 1320 N N . TYR A 1 173 ? -19.278 -10.948 2.927 1.00 95.75 173 TYR A N 1
ATOM 1321 C CA . TYR A 1 173 ? -19.034 -11.594 1.639 1.00 95.75 173 TYR A CA 1
ATOM 1322 C C . TYR A 1 173 ? -19.431 -13.074 1.673 1.00 95.75 173 TYR A C 1
ATOM 1324 O O . TYR A 1 173 ? -19.573 -13.671 2.742 1.00 95.75 173 TYR A O 1
ATOM 1332 N N . ASP A 1 174 ? -19.582 -13.673 0.492 1.00 96.25 174 ASP A N 1
ATOM 1333 C CA . ASP A 1 174 ? -19.790 -15.110 0.338 1.00 96.25 174 ASP A CA 1
ATOM 1334 C C . ASP A 1 174 ? -18.440 -15.829 0.201 1.00 96.25 174 ASP A C 1
ATOM 1336 O O . ASP A 1 174 ? -17.739 -15.693 -0.799 1.00 96.25 174 ASP A O 1
ATOM 1340 N N . SER A 1 175 ? -18.061 -16.610 1.214 1.00 95.06 175 SER A N 1
ATOM 1341 C CA . SER A 1 175 ? -16.813 -17.392 1.188 1.00 95.06 175 SER A CA 1
ATOM 1342 C C . SER A 1 175 ? -16.803 -18.540 0.164 1.00 95.06 175 SER A C 1
ATOM 1344 O O . SER A 1 175 ? -15.746 -19.120 -0.087 1.00 95.06 175 SER A O 1
ATOM 1346 N N . SER A 1 176 ? -17.956 -18.877 -0.425 1.00 97.62 176 SER A N 1
ATOM 1347 C CA . SER A 1 176 ? -18.071 -19.840 -1.525 1.00 97.62 176 SER A CA 1
ATOM 1348 C C . SER A 1 176 ? -17.984 -19.190 -2.913 1.00 97.62 176 SER A C 1
ATOM 1350 O O . SER A 1 176 ? -17.655 -19.881 -3.877 1.00 97.62 176 SER A O 1
ATOM 1352 N N . ASP A 1 177 ? -18.194 -17.870 -3.007 1.00 96.50 177 ASP A N 1
ATOM 1353 C CA . ASP A 1 177 ? -18.059 -17.081 -4.236 1.00 96.50 177 ASP A CA 1
ATOM 1354 C C . ASP A 1 177 ? -17.521 -15.668 -3.941 1.00 96.50 177 ASP A C 1
ATOM 1356 O O . ASP A 1 177 ? -18.254 -14.683 -3.827 1.00 96.50 177 ASP A O 1
ATOM 1360 N N . PHE A 1 178 ? -16.193 -15.562 -3.860 1.00 94.81 178 PHE A N 1
ATOM 1361 C CA . PHE A 1 178 ? -15.503 -14.305 -3.559 1.00 94.81 178 PHE A CA 1
ATOM 1362 C C . PHE A 1 178 ? -15.682 -13.208 -4.621 1.00 94.81 178 PHE A C 1
ATOM 1364 O O . PHE A 1 178 ? -15.327 -12.061 -4.346 1.00 94.81 178 PHE A O 1
ATOM 1371 N N . MET A 1 179 ? -16.196 -13.535 -5.814 1.00 95.88 179 MET A N 1
ATOM 1372 C CA . MET A 1 179 ? -16.405 -12.564 -6.895 1.00 95.88 179 MET A CA 1
ATOM 1373 C C . MET A 1 179 ? -17.740 -11.816 -6.783 1.00 95.88 179 MET A C 1
ATOM 1375 O O . MET A 1 179 ? -17.936 -10.832 -7.501 1.00 95.88 179 MET A O 1
ATOM 1379 N N . GLN A 1 180 ? -18.649 -12.246 -5.898 1.00 96.44 180 GLN A N 1
ATOM 1380 C CA . GLN A 1 180 ? -19.844 -11.466 -5.570 1.00 96.44 180 GLN A CA 1
ATOM 1381 C C . GLN A 1 180 ? -19.463 -10.119 -4.942 1.00 96.44 180 GLN A C 1
ATOM 1383 O O . GLN A 1 180 ? -18.372 -9.988 -4.393 1.00 96.44 180 GLN A O 1
ATOM 1388 N N . PRO A 1 181 ? -20.335 -9.096 -4.987 1.00 96.38 181 PRO A N 1
ATOM 1389 C CA . PRO A 1 181 ? -20.086 -7.834 -4.302 1.00 96.38 181 PRO A CA 1
ATOM 1390 C C . PRO A 1 181 ? -19.887 -8.018 -2.793 1.00 96.38 181 PRO A C 1
ATOM 1392 O O . PRO A 1 181 ? -20.683 -8.677 -2.125 1.00 96.38 181 PRO A O 1
ATOM 1395 N N . TRP A 1 182 ? -18.851 -7.384 -2.248 1.00 95.94 182 TRP A N 1
ATOM 1396 C CA . TRP A 1 182 ? -18.617 -7.334 -0.805 1.00 95.94 182 TRP A CA 1
ATOM 1397 C C . TRP A 1 182 ? -19.280 -6.087 -0.232 1.00 95.94 182 TRP A C 1
ATOM 1399 O O . TRP A 1 182 ? -19.262 -5.021 -0.850 1.00 95.94 182 TRP A O 1
ATOM 1409 N N . THR A 1 183 ? -19.841 -6.202 0.968 1.00 95.25 183 THR A N 1
ATOM 1410 C CA . THR A 1 183 ? -20.401 -5.061 1.701 1.00 95.25 183 THR A CA 1
ATOM 1411 C C . THR A 1 183 ? -19.531 -4.754 2.911 1.00 95.25 183 THR A C 1
ATOM 1413 O O . THR A 1 183 ? -19.188 -5.659 3.670 1.00 95.25 183 THR A O 1
ATOM 1416 N N . LEU A 1 184 ? -19.196 -3.477 3.100 1.00 93.81 184 LEU A N 1
ATOM 1417 C CA . LEU A 1 184 ? -18.515 -2.989 4.296 1.00 93.81 184 LEU A CA 1
ATOM 1418 C C . LEU A 1 184 ? -19.499 -2.182 5.145 1.00 93.81 184 LEU A C 1
ATOM 1420 O O . LEU A 1 184 ? -20.201 -1.316 4.620 1.00 93.81 184 LEU A O 1
ATOM 1424 N N . LYS A 1 185 ? -19.539 -2.453 6.450 1.00 92.44 185 LYS A N 1
ATOM 1425 C CA . LYS A 1 185 ? -20.359 -1.718 7.425 1.00 92.44 185 LYS A CA 1
ATOM 1426 C C . LYS A 1 185 ? -19.563 -1.431 8.690 1.00 92.44 185 LYS A C 1
ATOM 1428 O O . LYS A 1 185 ? -18.757 -2.262 9.087 1.00 92.44 185 LYS A O 1
ATOM 1433 N N . THR A 1 186 ? -19.810 -0.298 9.340 1.00 88.00 186 THR A N 1
ATOM 1434 C CA . THR A 1 186 ? -19.409 -0.115 10.745 1.00 88.00 186 THR A CA 1
ATOM 1435 C C . THR A 1 186 ? -20.407 -0.816 11.663 1.00 88.00 186 THR A C 1
ATOM 1437 O O . THR A 1 186 ? -21.540 -1.076 11.250 1.00 88.00 186 THR A O 1
ATOM 1440 N N . GLU A 1 187 ? -20.024 -1.081 12.912 1.00 76.81 187 GLU A N 1
ATOM 1441 C CA . GLU A 1 187 ? -20.944 -1.648 13.911 1.00 76.81 187 GLU A CA 1
ATOM 1442 C C . GLU A 1 187 ? -22.216 -0.803 14.094 1.00 76.81 187 GLU A C 1
ATOM 1444 O O . GLU A 1 187 ? -23.311 -1.351 14.202 1.00 76.81 187 GLU A O 1
ATOM 1449 N N . SER A 1 188 ? -22.098 0.530 14.070 1.00 78.12 188 SER A N 1
ATOM 1450 C CA . SER A 1 188 ? -23.241 1.446 14.208 1.00 78.12 188 SER A CA 1
ATOM 1451 C C . SER A 1 188 ? -24.142 1.547 12.970 1.00 78.12 188 SER A C 1
ATOM 1453 O O . SER A 1 188 ? -25.252 2.068 13.070 1.00 78.12 188 SER A O 1
ATOM 1455 N N . SER A 1 189 ? -23.688 1.056 11.812 1.00 73.25 189 SER A N 1
ATOM 1456 C CA . SER A 1 189 ? -24.427 1.088 10.536 1.00 73.25 189 SER A CA 1
ATOM 1457 C C . SER A 1 189 ? -25.067 -0.262 10.179 1.00 73.25 189 SER A C 1
ATOM 1459 O O . SER A 1 189 ? -25.430 -0.499 9.016 1.00 73.25 189 SER A O 1
ATOM 1461 N N . LEU A 1 190 ? -25.144 -1.180 11.149 1.00 56.62 190 LEU A N 1
ATOM 1462 C CA . LEU A 1 190 ? -25.774 -2.488 10.984 1.00 56.62 190 LEU A CA 1
ATOM 1463 C C . LEU A 1 190 ? -27.288 -2.387 10.813 1.00 56.62 190 LEU A C 1
ATOM 1465 O O . LEU A 1 190 ? -27.963 -1.756 11.652 1.00 56.62 190 LEU A O 1
#

Radius of gyration: 18.16 Å; chains: 1; bounding box: 46×39×51 Å

Sequence (190 aa):
MTVPRLLARGCKLPDTVDGNMEFQDSKLNLSFIHTPTGVTIRVSSPNFDGRILNAELDVCHPQGHETLNVVIPWSQRQFQFTSKQNTLPTTGSITMGDKVYNAQGGFACLDLGRGIWPYSSFWNWAGASGISNGHTIGLNFGAGWTDGTGMNENGICIDGRLTKISEDVQFIYDSSDFMQPWTLKTESSL

pLDDT: mean 94.35, std 5.2, range [56.62, 98.69]

Foldseek 3Di:
DDDDDDVLPQWDDDPDPQDKTWHDDQAKTWIWHHDPFGTWIWIFGPQDPNWTKTWTKDFGDPPLQDWQWDWFDPDPAWIKIKTWHWQTAMFTWMDTHPDIDTSHQHIDIDIDMDIHHDPDWDKDWDWDWDDDPNKTKIWTAMDTRRPPSQADRGWMAINRDIDHDSFHKDWDDDPVDRPPDIDIDGPVRD

Secondary structure (DSSP, 8-state):
-----GGGTTEE--SSTTS-EEEEETTEEEEEEEETTEEEEEEEEEEETTEEEEEEEEEE--TT---EEEEEEEETTEEEEEEEEEEEEEEEEEEETTEEEE-TTEEEEEEEEEEE--SS---EEEEEEEEETTEEEEEEEEESSSTTTT----EEEETTEEEE--S-EEEE--TT-TTSPPEEEEGGG-